Protein AF-0000000070183783 (afdb_homodimer)

Secondary structure (DSSP, 8-state):
-HHHHHHHHHHHHHHHHHHHHHHHHHHHHHHHHHHHHH--HHHHHHHHHHHHHHHHHHHHHHHHHHHTSTT--HHHHHHHHHHHHHHHHHHHHHHHHHHH-/-HHHHHHHHHHHHHHHHHHHHHHHHHHHHHHHHHHHHH--HHHHHHHHHHHHHHHHHHHHHHHHHHHTSTT--HHHHHHHHHHHHHHHHHHHHHHHHHHH-

Nearest PDB structures (foldseek):
  8xyv-assembly1_A  TM=4.457E-01  e=8.208E+00  synthetic construct
  8xyv-assembly1_A  TM=4.450E-01  e=7.667E+00  synthetic construct
  6h2f-assembly1_J  TM=3.350E-01  e=9.132E+00  Aeromonas hydrophila subsp. hydrophila AL09-71

pLDDT: mean 84.9, std 11.69, range [45.69, 96.0]

InterPro domains:
  IPR055943 Protein of unknown function DUF7521 [PF24365] (14-100)

Radius of gyration: 17.65 Å; Cα contacts (8 Å, |Δi|>4): 226; chains: 2; bounding box: 28×55×44 Å

Foldseek 3Di:
DVVVVVVVVVVVVLVVLVVVLVVLVVQLVVLVVVCVVPVDLLSVLLNQLSVLLSVLSVLVSVLVVCVVVVDDDPVVNVVSNVVSVVSNVSSVVSNVVSVVD/DVVVVVVVVVVVVLVVLVVVLVVLVVQLVVLVVVCVVPVDLLSVLLNLLSVLLSVLSVLVSVLVVCVVVVDDDPVVNVVSNVVSVVSNVSSVVSNVVSVVD

Structure (mmCIF, N/CA/C/O backbone):
data_AF-0000000070183783-model_v1
#
loop_
_entity.id
_entity.type
_entity.pdbx_description
1 polymer 'Putative membrane protein'
#
loop_
_atom_site.group_PDB
_atom_site.id
_atom_site.type_symbol
_atom_site.label_atom_id
_atom_site.label_alt_id
_atom_site.label_comp_id
_atom_site.label_asym_id
_atom_site.label_entity_id
_atom_site.label_seq_id
_atom_site.pdbx_PDB_ins_code
_atom_site.Cartn_x
_atom_site.Cartn_y
_atom_site.Cartn_z
_atom_site.occupancy
_atom_site.B_iso_or_equiv
_atom_site.auth_seq_id
_atom_site.auth_comp_id
_atom_site.auth_asym_id
_atom_site.auth_atom_id
_atom_site.pdbx_PDB_model_num
ATOM 1 N N . MET A 1 1 ? -13.805 16.625 27.031 1 45.69 1 MET A N 1
ATOM 2 C CA . MET A 1 1 ? -14.227 15.258 26.688 1 45.69 1 MET A CA 1
ATOM 3 C C . MET A 1 1 ? -13.656 14.828 25.344 1 45.69 1 MET A C 1
ATOM 5 O O . MET A 1 1 ? -13.766 13.664 24.969 1 45.69 1 MET A O 1
ATOM 9 N N . PRO A 1 2 ? -13.492 16.016 24.25 1 65.88 2 PRO A N 1
ATOM 10 C CA . PRO A 1 2 ? -12.938 15.938 22.891 1 65.88 2 PRO A CA 1
ATOM 11 C C . PRO A 1 2 ? -11.539 15.328 22.875 1 65.88 2 PRO A C 1
ATOM 13 O O . PRO A 1 2 ? -11.188 14.617 21.922 1 65.88 2 PRO A O 1
ATOM 16 N N . ASP A 1 3 ? -10.938 15.289 24.141 1 76.38 3 ASP A N 1
ATOM 17 C CA . ASP A 1 3 ? -9.555 14.852 24.297 1 76.38 3 ASP A CA 1
ATOM 18 C C . ASP A 1 3 ? -9.461 13.328 24.328 1 76.38 3 ASP A C 1
ATOM 20 O O . ASP A 1 3 ? -8.586 12.742 23.672 1 76.38 3 ASP A O 1
ATOM 24 N N . LEU A 1 4 ? -10.547 12.719 25 1 78.62 4 LEU A N 1
ATOM 25 C CA . LEU A 1 4 ? -10.5 11.266 25.109 1 78.62 4 LEU A CA 1
ATOM 26 C C . LEU A 1 4 ? -10.781 10.602 23.766 1 78.62 4 LEU A C 1
ATOM 28 O O . LEU A 1 4 ? -10.195 9.562 23.453 1 78.62 4 LEU A O 1
ATOM 32 N N . THR A 1 5 ? -11.719 11.227 23.125 1 80.81 5 THR A N 1
ATOM 33 C CA . THR A 1 5 ? -12.094 10.695 21.828 1 80.81 5 THR A CA 1
ATOM 34 C C . THR A 1 5 ? -10.914 10.766 20.859 1 80.81 5 THR A C 1
ATOM 36 O O . THR A 1 5 ? -10.68 9.828 20.094 1 80.81 5 THR A O 1
ATOM 39 N N . ILE A 1 6 ? -10.148 11.797 21 1 80.81 6 ILE A N 1
ATOM 40 C CA . ILE A 1 6 ? -9 11.977 20.125 1 80.81 6 ILE A CA 1
ATOM 41 C C . ILE A 1 6 ? -7.91 10.969 20.5 1 80.81 6 ILE A C 1
ATOM 43 O O . ILE A 1 6 ? -7.266 10.391 19.625 1 80.81 6 ILE A O 1
ATOM 47 N N . TRP A 1 7 ? -7.793 10.742 21.766 1 84 7 TRP A N 1
ATOM 48 C CA . TRP A 1 7 ? -6.797 9.773 22.234 1 84 7 TRP A CA 1
ATOM 49 C C . TRP A 1 7 ? -7.168 8.359 21.797 1 84 7 TRP A C 1
ATOM 51 O O . TRP A 1 7 ? -6.305 7.59 21.375 1 84 7 TRP A O 1
ATOM 61 N N . ALA A 1 8 ? -8.461 8.125 21.906 1 87.19 8 ALA A N 1
ATOM 62 C CA . ALA A 1 8 ? -8.945 6.805 21.484 1 87.19 8 ALA A CA 1
ATOM 63 C C . ALA A 1 8 ? -8.773 6.609 19.984 1 87.19 8 ALA A C 1
ATOM 65 O O . ALA A 1 8 ? -8.336 5.547 19.531 1 87.19 8 ALA A O 1
ATOM 66 N N . ALA A 1 9 ? -9.078 7.609 19.297 1 85.88 9 ALA A N 1
ATOM 67 C CA . ALA A 1 9 ? -8.977 7.551 17.844 1 85.88 9 ALA A CA 1
ATOM 68 C C . ALA A 1 9 ? -7.527 7.395 17.391 1 85.88 9 ALA A C 1
ATOM 70 O O . ALA A 1 9 ? -7.23 6.625 16.469 1 85.88 9 ALA A O 1
ATOM 71 N N . ARG A 1 10 ? -6.672 8.047 18.062 1 84.06 10 ARG A N 1
ATOM 72 C CA . ARG A 1 10 ? -5.246 7.926 17.797 1 84.06 10 ARG A CA 1
ATOM 73 C C . ARG A 1 10 ? -4.75 6.516 18.094 1 84.06 10 ARG A C 1
ATOM 75 O O . ARG A 1 10 ? -3.943 5.957 17.359 1 84.06 10 ARG A O 1
ATOM 82 N N . GLY A 1 11 ? -5.195 6.008 19.188 1 87.75 11 GLY A N 1
ATOM 83 C CA . GLY A 1 11 ? -4.824 4.652 19.562 1 87.75 11 GLY A CA 1
ATOM 84 C C . GLY A 1 11 ? -5.254 3.613 18.531 1 87.75 11 GLY A C 1
ATOM 85 O O . GLY A 1 11 ? -4.488 2.709 18.203 1 87.75 11 GLY A O 1
ATOM 86 N N . VAL A 1 12 ? -6.469 3.715 18.047 1 90.44 12 VAL A N 1
ATOM 87 C CA . VAL A 1 12 ? -7.008 2.791 17.062 1 90.44 12 VAL A CA 1
ATOM 88 C C . VAL A 1 12 ? -6.199 2.895 15.766 1 90.44 12 VAL A C 1
ATOM 90 O O . VAL A 1 12 ? -5.883 1.88 15.141 1 90.44 12 VAL A O 1
ATOM 93 N N . LEU A 1 13 ? -5.793 4.109 15.461 1 88.81 13 LEU A N 1
ATOM 94 C CA . LEU A 1 13 ? -5.023 4.309 14.234 1 88.81 13 LEU A CA 1
ATOM 95 C C . LEU A 1 13 ? -3.65 3.656 14.336 1 88.81 13 LEU A C 1
ATOM 97 O O . LEU A 1 13 ? -3.189 3.014 13.391 1 88.81 13 LEU A O 1
ATOM 101 N N . ILE A 1 14 ? -3.029 3.834 15.492 1 89.69 14 ILE A N 1
ATOM 102 C CA . ILE A 1 14 ? -1.725 3.223 15.719 1 89.69 14 ILE A CA 1
ATOM 103 C C . ILE A 1 14 ? -1.84 1.704 15.609 1 89.69 14 ILE A C 1
ATOM 105 O O . ILE A 1 14 ? -0.979 1.052 15.008 1 89.69 14 ILE A O 1
ATOM 109 N N . LEU A 1 15 ? -2.912 1.191 16.109 1 91.88 15 LEU A N 1
ATOM 110 C CA . LEU A 1 15 ? -3.137 -0.249 16.047 1 91.88 15 LEU A CA 1
ATOM 111 C C . LEU A 1 15 ? -3.328 -0.716 14.609 1 91.88 15 LEU A C 1
ATOM 113 O O . LEU A 1 15 ? -2.773 -1.742 14.211 1 91.88 15 LEU A O 1
ATOM 117 N N . LEU A 1 16 ? -4.086 0.011 13.898 1 94 16 LEU A N 1
ATOM 118 C CA . LEU A 1 16 ? -4.32 -0.326 12.492 1 94 16 LEU A CA 1
ATOM 119 C C . LEU A 1 16 ? -3.018 -0.292 11.703 1 94 16 LEU A C 1
ATOM 121 O O . LEU A 1 16 ? -2.76 -1.181 10.891 1 94 16 LEU A O 1
ATOM 125 N N . ARG A 1 17 ? -2.217 0.679 11.969 1 92.25 17 ARG A N 1
ATOM 126 C CA . ARG A 1 17 ? -0.939 0.819 11.273 1 92.25 17 ARG A CA 1
ATOM 127 C C . ARG A 1 17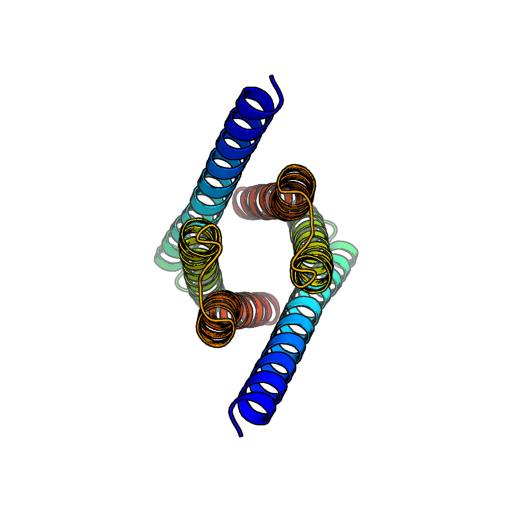 ? 0.001 -0.329 11.625 1 92.25 17 ARG A C 1
ATOM 129 O O . ARG A 1 17 ? 0.748 -0.811 10.773 1 92.25 17 ARG A O 1
ATOM 136 N N . LEU A 1 18 ? -0.069 -0.773 12.852 1 94.12 18 LEU A N 1
ATOM 137 C CA . LEU A 1 18 ? 0.75 -1.899 13.289 1 94.12 18 LEU A CA 1
ATOM 138 C C . LEU A 1 18 ? 0.293 -3.193 12.617 1 94.12 18 LEU A C 1
ATOM 140 O O . LEU A 1 18 ? 1.12 -4.02 12.227 1 94.12 18 LEU A O 1
ATOM 144 N N . VAL A 1 19 ? -0.97 -3.365 12.562 1 95.19 19 VAL A N 1
ATOM 145 C CA . VAL A 1 19 ? -1.521 -4.535 11.891 1 95.19 19 VAL A CA 1
ATOM 146 C C . VAL A 1 19 ? -1.108 -4.523 10.414 1 95.19 19 VAL A C 1
ATOM 148 O O . VAL A 1 19 ? -0.667 -5.539 9.883 1 95.19 19 VAL A O 1
ATOM 151 N N . LEU A 1 20 ? -1.248 -3.361 9.797 1 95.19 20 LEU A N 1
ATOM 152 C CA . LEU A 1 20 ? -0.854 -3.219 8.398 1 95.19 20 LEU A CA 1
ATOM 153 C C . LEU A 1 20 ? 0.622 -3.555 8.211 1 95.19 20 LEU A C 1
ATOM 155 O O . LEU A 1 20 ? 0.986 -4.27 7.277 1 95.19 20 LEU A O 1
ATOM 159 N N . PHE A 1 21 ? 1.394 -2.998 9.102 1 95.5 21 PHE A N 1
ATOM 160 C CA . PHE A 1 21 ? 2.822 -3.285 9.031 1 95.5 21 PHE A CA 1
ATOM 161 C C . PHE A 1 21 ? 3.086 -4.773 9.219 1 95.5 21 PHE A C 1
ATOM 163 O O . PHE A 1 21 ? 3.883 -5.367 8.484 1 95.5 21 PHE A O 1
ATOM 170 N N . GLY A 1 22 ? 2.424 -5.367 10.156 1 95.94 22 GLY A N 1
ATOM 171 C CA . GLY A 1 22 ? 2.566 -6.793 10.406 1 95.94 22 GLY A CA 1
ATOM 172 C C . GLY A 1 22 ? 2.15 -7.648 9.227 1 95.94 22 GLY A C 1
ATOM 173 O O . GLY A 1 22 ? 2.818 -8.633 8.906 1 95.94 22 GLY A O 1
ATOM 174 N N . LEU A 1 23 ? 1.083 -7.352 8.617 1 95.38 23 LEU A N 1
ATOM 175 C CA . LEU A 1 23 ? 0.603 -8.094 7.453 1 95.38 23 LEU A CA 1
ATOM 176 C C . LEU A 1 23 ? 1.596 -7.996 6.297 1 95.38 23 LEU A C 1
ATOM 178 O O . LEU A 1 23 ? 1.874 -8.992 5.629 1 95.38 23 LEU A O 1
ATOM 182 N N . SER A 1 24 ? 2.123 -6.785 6.02 1 94.56 24 SER A N 1
ATOM 183 C CA . SER A 1 24 ? 3.086 -6.594 4.941 1 94.56 24 SER A CA 1
ATOM 184 C C . SER A 1 24 ? 4.375 -7.367 5.207 1 94.56 24 SER A C 1
ATOM 186 O O . SER A 1 24 ? 4.93 -7.984 4.297 1 94.56 24 SER A O 1
ATOM 188 N N . LEU A 1 25 ? 4.793 -7.277 6.484 1 95.62 25 LEU A N 1
ATOM 189 C CA . LEU A 1 25 ? 5.973 -8.047 6.871 1 95.62 25 LEU A CA 1
ATOM 190 C C . LEU A 1 25 ? 5.715 -9.547 6.727 1 95.62 25 LEU A C 1
ATOM 192 O O . LEU A 1 25 ? 6.598 -10.289 6.305 1 95.62 25 LEU A O 1
ATOM 196 N N . GLY A 1 26 ? 4.578 -9.969 7.148 1 94.25 26 GLY A N 1
ATOM 197 C CA . GLY A 1 26 ? 4.211 -11.367 7 1 94.25 26 GLY A CA 1
ATOM 198 C C . GLY A 1 26 ? 4.266 -11.852 5.562 1 94.25 26 GLY A C 1
ATOM 199 O O . GLY A 1 26 ? 4.781 -12.938 5.285 1 94.25 26 GLY A O 1
ATOM 200 N N . LEU A 1 27 ? 3.764 -11.102 4.66 1 94.88 27 LEU A N 1
ATOM 201 C CA . LEU A 1 27 ? 3.799 -11.461 3.248 1 94.88 27 LEU A CA 1
ATOM 202 C C . LEU A 1 27 ? 5.234 -11.516 2.738 1 94.88 27 LEU A C 1
ATOM 204 O O . LEU A 1 27 ? 5.562 -12.352 1.892 1 94.88 27 LEU A O 1
ATOM 208 N N . THR A 1 28 ? 6.062 -10.57 3.209 1 95.19 28 THR A N 1
ATOM 209 C CA . THR A 1 28 ? 7.473 -10.586 2.848 1 95.19 28 THR A CA 1
ATOM 210 C C . THR A 1 28 ? 8.125 -11.891 3.283 1 95.19 28 THR A C 1
ATOM 212 O O . THR A 1 28 ? 8.836 -12.531 2.498 1 95.19 28 THR A O 1
ATOM 215 N N . VAL A 1 29 ? 7.824 -12.297 4.508 1 93.5 29 VAL A N 1
ATOM 216 C CA . VAL A 1 29 ? 8.414 -13.516 5.051 1 93.5 29 VAL A CA 1
ATOM 217 C C . VAL A 1 29 ? 7.906 -14.727 4.27 1 93.5 29 VAL A C 1
ATOM 219 O O . VAL A 1 29 ? 8.695 -15.594 3.889 1 93.5 29 VAL A O 1
ATOM 222 N N . ILE A 1 30 ? 6.637 -14.828 4.008 1 91.06 30 ILE A N 1
ATOM 223 C CA . ILE A 1 30 ? 6.039 -15.945 3.293 1 91.06 30 ILE A CA 1
ATOM 224 C C . ILE A 1 30 ? 6.621 -16.031 1.883 1 91.06 30 ILE A C 1
ATOM 226 O O . ILE A 1 30 ? 6.926 -17.125 1.393 1 91.06 30 ILE A O 1
ATOM 230 N N . SER A 1 31 ? 6.738 -14.883 1.27 1 90.19 31 SER A N 1
ATOM 231 C CA . SER A 1 31 ? 7.297 -14.875 -0.079 1 90.19 31 SER A CA 1
ATOM 232 C C . SER A 1 31 ? 8.758 -15.289 -0.074 1 90.19 31 SER A C 1
ATOM 234 O O . SER A 1 31 ? 9.234 -15.922 -1.02 1 90.19 31 SER A O 1
ATOM 236 N N . PHE A 1 32 ? 9.508 -14.891 0.96 1 91.25 32 PHE A N 1
ATOM 237 C CA . PHE A 1 32 ? 10.906 -15.273 1.096 1 91.25 32 PHE A CA 1
ATOM 238 C C . PHE A 1 32 ? 11.031 -16.781 1.257 1 91.25 32 PHE A C 1
ATOM 240 O O . PHE A 1 32 ? 11.867 -17.422 0.604 1 91.25 32 PHE A O 1
ATOM 247 N N . GLN A 1 33 ? 10.141 -17.344 2.094 1 89.75 33 GLN A N 1
ATOM 248 C CA . GLN A 1 33 ? 10.156 -18.781 2.314 1 89.75 33 GLN A CA 1
ATOM 249 C C . GLN A 1 33 ? 9.781 -19.531 1.04 1 89.75 33 GLN A C 1
ATOM 251 O O . GLN A 1 33 ? 10.383 -20.562 0.72 1 89.75 33 GLN A O 1
ATOM 256 N N . ALA A 1 34 ? 8.812 -19.109 0.337 1 84.12 34 ALA A N 1
ATOM 257 C CA . ALA A 1 34 ? 8.422 -19.719 -0.924 1 84.12 34 ALA A CA 1
ATOM 258 C C . ALA A 1 34 ? 9.547 -19.641 -1.95 1 84.12 34 ALA A C 1
ATOM 260 O O . ALA A 1 34 ? 9.781 -20.594 -2.699 1 84.12 34 ALA A O 1
ATOM 261 N N . TYR A 1 35 ? 10.25 -18.516 -1.876 1 86.19 35 TYR A N 1
ATOM 262 C CA . TYR A 1 35 ? 11.359 -18.344 -2.799 1 86.19 35 TYR A CA 1
ATOM 263 C C . TYR A 1 35 ? 12.508 -19.281 -2.461 1 86.19 35 TYR A C 1
ATOM 265 O O . TYR A 1 35 ? 13.164 -19.812 -3.357 1 86.19 35 TYR A O 1
ATOM 273 N N . GLN A 1 36 ? 12.719 -19.516 -1.196 1 88.06 36 GLN A N 1
ATOM 274 C CA . GLN A 1 36 ? 13.789 -20.406 -0.753 1 88.06 36 GLN A CA 1
ATOM 275 C C . GLN A 1 36 ? 13.492 -21.859 -1.128 1 88.06 36 GLN A C 1
ATOM 277 O O . GLN A 1 36 ? 14.406 -22.625 -1.435 1 88.06 36 GLN A O 1
ATOM 282 N N . SER A 1 37 ? 12.266 -22.141 -1.301 1 87.19 37 SER A N 1
ATOM 283 C CA . SER A 1 37 ? 11.859 -23.516 -1.596 1 87.19 37 SER A CA 1
ATOM 284 C C . SER A 1 37 ? 11.805 -23.75 -3.1 1 87.19 37 SER A C 1
ATOM 286 O O . SER A 1 37 ? 12.188 -24.828 -3.572 1 87.19 37 SER A O 1
ATOM 288 N N . GLN A 1 38 ? 11.406 -22.844 -3.842 1 85.19 38 GLN A N 1
ATOM 289 C CA . GLN A 1 38 ? 11.18 -23.094 -5.262 1 85.19 38 GLN A CA 1
ATOM 290 C C . GLN A 1 38 ? 12.164 -22.328 -6.125 1 85.19 38 GLN A C 1
ATOM 292 O O . GLN A 1 38 ? 12.484 -22.75 -7.238 1 85.19 38 GLN A O 1
ATOM 297 N N . GLN A 1 39 ? 12.711 -21.25 -5.57 1 83.69 39 GLN A N 1
ATOM 298 C CA . GLN A 1 39 ? 13.734 -20.391 -6.164 1 83.69 39 GLN A CA 1
ATOM 299 C C . GLN A 1 39 ? 13.359 -20 -7.59 1 83.69 39 GLN A C 1
ATOM 301 O O . GLN A 1 39 ? 14.164 -20.141 -8.516 1 83.69 39 GLN A O 1
ATOM 306 N N . THR A 1 40 ? 12.125 -19.578 -7.824 1 84.25 40 THR A N 1
ATOM 307 C CA . THR A 1 40 ? 11.695 -19.109 -9.133 1 84.25 40 THR A CA 1
ATOM 308 C C . THR A 1 40 ? 11.789 -17.578 -9.211 1 84.25 40 THR A C 1
ATOM 310 O O . THR A 1 40 ? 11.781 -16.906 -8.18 1 84.25 40 THR A O 1
ATOM 313 N N . GLU A 1 41 ? 12.008 -17.125 -10.367 1 85.38 41 GLU A N 1
ATOM 314 C CA . GLU A 1 41 ? 12.109 -15.688 -10.57 1 85.38 41 GLU A CA 1
ATOM 315 C C . GLU A 1 41 ? 10.836 -14.977 -10.133 1 85.38 41 GLU A C 1
ATOM 317 O O . GLU A 1 41 ? 10.883 -13.867 -9.602 1 85.38 41 GLU A O 1
ATOM 322 N N . ARG A 1 42 ? 9.758 -15.609 -10.32 1 86 42 ARG A N 1
ATOM 323 C CA . ARG A 1 42 ? 8.469 -15.023 -9.961 1 86 42 ARG A CA 1
ATOM 324 C C . ARG A 1 42 ? 8.375 -14.773 -8.461 1 86 42 ARG A C 1
ATOM 326 O O . ARG A 1 42 ? 7.945 -13.703 -8.031 1 86 42 ARG A O 1
ATOM 333 N N . LEU A 1 43 ? 8.922 -15.758 -7.75 1 86.94 43 LEU A N 1
ATOM 334 C CA . LEU A 1 43 ? 8.867 -15.656 -6.297 1 86.94 43 LEU A CA 1
ATOM 335 C C . LEU A 1 43 ? 9.859 -14.625 -5.781 1 86.94 43 LEU A C 1
ATOM 337 O O . LEU A 1 43 ? 9.602 -13.945 -4.789 1 86.94 43 LEU A O 1
ATOM 341 N N . GLN A 1 44 ? 10.898 -14.539 -6.484 1 89.69 44 GLN A N 1
ATOM 342 C CA . GLN A 1 44 ? 11.898 -13.539 -6.129 1 89.69 44 GLN A CA 1
ATOM 343 C C . GLN A 1 44 ? 11.352 -12.125 -6.293 1 89.69 44 GLN A C 1
ATOM 345 O O . GLN A 1 44 ? 11.547 -11.273 -5.422 1 89.69 44 GLN A O 1
ATOM 350 N N . TYR A 1 45 ? 10.719 -11.914 -7.375 1 90.88 45 TYR A N 1
ATOM 351 C CA . TYR A 1 45 ? 10.125 -10.602 -7.625 1 90.88 45 TYR A CA 1
ATOM 352 C C . TYR A 1 45 ? 9.039 -10.297 -6.602 1 90.88 45 TYR A C 1
ATOM 354 O O . TYR A 1 45 ? 8.914 -9.156 -6.145 1 90.88 45 TYR A O 1
ATOM 362 N N . ALA A 1 46 ? 8.344 -11.305 -6.246 1 90.94 46 ALA A N 1
ATOM 363 C CA . ALA A 1 46 ? 7.316 -11.117 -5.227 1 90.94 46 ALA A CA 1
ATOM 364 C C . ALA A 1 46 ? 7.938 -10.734 -3.887 1 90.94 46 ALA A C 1
ATOM 366 O O . ALA A 1 46 ? 7.449 -9.836 -3.201 1 90.94 46 ALA A O 1
ATOM 367 N N . PHE A 1 47 ? 9.055 -11.414 -3.555 1 92.19 47 PHE A N 1
ATOM 368 C CA . PHE A 1 47 ? 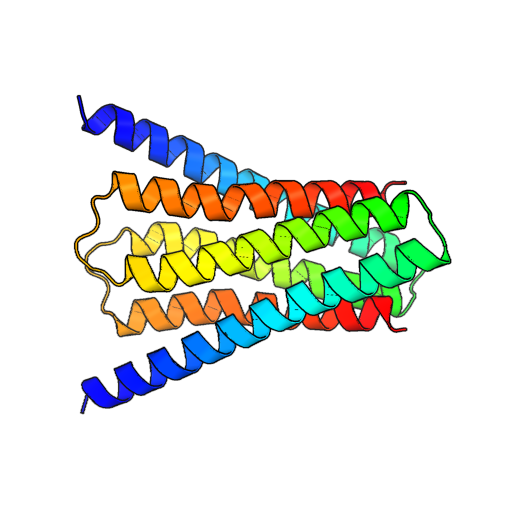9.766 -11.125 -2.316 1 92.19 47 PHE A CA 1
ATOM 369 C C . PHE A 1 47 ? 10.266 -9.68 -2.307 1 92.19 47 PHE A C 1
ATOM 371 O O . PHE A 1 47 ? 10.055 -8.953 -1.335 1 92.19 47 PHE A O 1
ATOM 378 N N . ILE A 1 48 ? 10.852 -9.336 -3.322 1 94.44 48 ILE A N 1
ATOM 379 C CA . ILE A 1 48 ? 11.367 -7.973 -3.439 1 94.44 48 ILE A CA 1
ATOM 380 C C . ILE A 1 48 ? 10.211 -6.977 -3.383 1 94.44 48 ILE A C 1
ATOM 382 O O . ILE A 1 48 ? 10.305 -5.941 -2.723 1 94.44 48 ILE A O 1
ATOM 386 N N . GLY A 1 49 ? 9.117 -7.285 -4.086 1 94.44 49 GLY A N 1
ATOM 387 C CA . GLY A 1 49 ? 7.953 -6.422 -4.078 1 94.44 49 GLY A CA 1
ATOM 388 C C . GLY A 1 49 ? 7.383 -6.199 -2.689 1 94.44 49 GLY A C 1
ATOM 389 O O . GLY A 1 49 ? 7.23 -5.059 -2.246 1 94.44 49 GLY A O 1
ATOM 390 N N . PHE A 1 50 ? 7.211 -7.211 -1.914 1 94.88 50 PHE A N 1
ATOM 391 C CA . PHE A 1 50 ? 6.625 -7.125 -0.583 1 94.88 50 PHE A CA 1
ATOM 392 C C . PHE A 1 50 ? 7.605 -6.5 0.403 1 94.88 50 PHE A C 1
ATOM 394 O O . PHE A 1 50 ? 7.199 -5.793 1.327 1 94.88 50 PHE A O 1
ATOM 401 N N . ALA A 1 51 ? 8.898 -6.812 0.19 1 95.25 51 ALA A N 1
ATOM 402 C CA . ALA A 1 51 ? 9.914 -6.199 1.036 1 95.25 51 ALA A CA 1
ATOM 403 C C . ALA A 1 51 ? 9.891 -4.68 0.914 1 95.25 51 ALA A C 1
ATOM 405 O O . ALA A 1 51 ? 9.938 -3.967 1.92 1 95.25 51 ALA A O 1
ATOM 406 N N . PHE A 1 52 ? 9.781 -4.211 -0.227 1 95.81 52 PHE A N 1
ATOM 407 C CA . PHE A 1 52 ? 9.742 -2.775 -0.467 1 95.81 52 PHE A CA 1
ATOM 408 C C . PHE A 1 52 ? 8.43 -2.176 0.025 1 95.81 52 PHE A C 1
ATOM 410 O O . PHE A 1 52 ? 8.406 -1.051 0.528 1 95.81 52 PHE A O 1
ATOM 417 N N . ILE A 1 53 ? 7.379 -2.875 -0.152 1 95.31 53 ILE A N 1
ATOM 418 C CA . ILE A 1 53 ? 6.086 -2.424 0.355 1 95.31 53 ILE A CA 1
ATOM 419 C C . ILE A 1 53 ? 6.137 -2.334 1.879 1 95.31 53 ILE A C 1
ATOM 421 O O . ILE A 1 53 ? 5.684 -1.345 2.463 1 95.31 53 ILE A O 1
ATOM 425 N N . SER A 1 54 ? 6.699 -3.334 2.516 1 94.75 54 SER A N 1
ATOM 426 C CA . SER A 1 54 ? 6.84 -3.322 3.967 1 94.75 54 SER A CA 1
ATOM 427 C C . SER A 1 54 ? 7.684 -2.139 4.43 1 94.75 54 SER A C 1
ATOM 429 O O . SER A 1 54 ? 7.363 -1.495 5.43 1 94.75 54 SER A O 1
ATOM 431 N N . MET A 1 55 ? 8.742 -1.887 3.715 1 93.94 55 MET A N 1
ATOM 432 C CA . MET A 1 55 ? 9.578 -0.724 3.996 1 93.94 55 MET A CA 1
ATOM 433 C C . MET A 1 55 ? 8.773 0.567 3.879 1 93.94 55 MET A C 1
ATOM 435 O O . MET A 1 55 ? 8.891 1.452 4.73 1 93.94 55 MET A O 1
ATOM 439 N N . GLY A 1 56 ? 7.961 0.689 2.822 1 92.31 56 GLY A N 1
ATOM 440 C CA . GLY A 1 56 ? 7.098 1.848 2.66 1 92.31 56 GLY A CA 1
ATOM 441 C C . GLY A 1 56 ? 6.133 2.041 3.816 1 92.31 56 GLY A C 1
ATOM 442 O O . GLY A 1 56 ? 5.965 3.156 4.312 1 92.31 56 GLY A O 1
ATOM 443 N N . VAL A 1 57 ? 5.535 0.997 4.273 1 93.06 57 VAL A N 1
ATOM 444 C CA . VAL A 1 57 ? 4.617 1.035 5.41 1 93.06 57 VAL A CA 1
ATOM 445 C C . VAL A 1 57 ? 5.367 1.485 6.664 1 93.06 57 VAL A C 1
ATOM 447 O O . VAL A 1 57 ? 4.863 2.309 7.43 1 93.06 57 VAL A O 1
ATOM 450 N N . ALA A 1 58 ? 6.539 1.004 6.871 1 91.75 58 ALA A N 1
ATOM 451 C CA . ALA A 1 58 ? 7.355 1.396 8.016 1 91.75 58 ALA A CA 1
ATOM 452 C C . ALA A 1 58 ? 7.66 2.891 7.988 1 91.75 58 ALA A C 1
ATOM 454 O O . ALA A 1 58 ? 7.523 3.58 9 1 91.75 58 ALA A O 1
ATOM 455 N N . VAL A 1 59 ? 7.977 3.346 6.84 1 89.44 59 VAL A N 1
ATOM 456 C CA . VAL A 1 59 ? 8.273 4.762 6.668 1 89.44 59 VAL A CA 1
ATOM 457 C C . VAL A 1 59 ? 7.012 5.59 6.91 1 89.44 59 VAL A C 1
ATOM 459 O O . VAL A 1 59 ? 7.062 6.633 7.559 1 89.44 59 VAL A O 1
ATOM 462 N N . SER A 1 60 ? 5.883 5.125 6.402 1 87 60 SER A N 1
ATOM 463 C CA . SER A 1 60 ? 4.613 5.816 6.605 1 87 60 SER A CA 1
ATOM 464 C C . SER A 1 60 ? 4.273 5.926 8.086 1 87 60 SER A C 1
ATOM 466 O O . SER A 1 60 ? 3.715 6.934 8.531 1 87 60 SER A O 1
ATOM 468 N N . ASN A 1 61 ? 4.613 4.859 8.828 1 85.75 61 ASN A N 1
ATOM 469 C CA . ASN A 1 61 ? 4.391 4.883 10.266 1 85.75 61 ASN A CA 1
ATOM 470 C C . ASN A 1 61 ? 5.254 5.938 10.953 1 85.75 61 ASN A C 1
ATOM 472 O O . ASN A 1 61 ? 4.789 6.629 11.859 1 85.75 61 ASN A O 1
ATOM 476 N N . VAL A 1 62 ? 6.414 6.094 10.469 1 82.12 62 VAL A N 1
ATOM 477 C CA . VAL A 1 62 ? 7.32 7.094 11.031 1 82.12 62 VAL A CA 1
ATOM 478 C C . VAL A 1 62 ? 6.82 8.492 10.68 1 82.12 62 VAL A C 1
ATOM 480 O O . VAL A 1 62 ? 6.809 9.383 11.531 1 82.12 62 VAL A O 1
ATOM 483 N N . VAL A 1 63 ? 6.391 8.664 9.484 1 77.06 63 VAL A N 1
ATOM 484 C CA . VAL A 1 63 ? 5.887 9.953 9.023 1 77.06 63 VAL A CA 1
ATOM 485 C C . VAL A 1 63 ? 4.637 10.328 9.805 1 77.06 63 VAL A C 1
ATOM 487 O O . VAL A 1 63 ? 4.449 11.492 10.164 1 77.06 63 VAL A O 1
ATOM 490 N N . ALA A 1 64 ? 3.826 9.398 10.039 1 73.75 64 ALA A N 1
ATOM 491 C CA . ALA A 1 64 ? 2.605 9.641 10.797 1 73.75 64 ALA A CA 1
ATOM 492 C C . ALA A 1 64 ? 2.926 10.07 12.227 1 73.75 64 ALA A C 1
ATOM 494 O O . ALA A 1 64 ? 2.188 10.852 12.828 1 73.75 64 ALA A O 1
ATOM 495 N N . GLN A 1 65 ? 4.02 9.586 12.688 1 69.19 65 GLN A N 1
ATOM 496 C CA . GLN A 1 65 ? 4.414 9.93 14.047 1 69.19 65 GLN A CA 1
ATOM 497 C C . GLN A 1 65 ? 5.082 11.297 14.102 1 69.19 65 GLN A C 1
ATOM 499 O O . GLN A 1 65 ? 4.898 12.055 15.062 1 69.19 65 GLN A O 1
ATOM 504 N N . ILE A 1 66 ? 5.742 11.531 12.922 1 61.88 66 ILE A N 1
ATOM 505 C CA . ILE A 1 66 ? 6.434 12.812 12.875 1 61.88 66 ILE A CA 1
ATOM 506 C C . ILE A 1 66 ? 5.457 13.906 12.453 1 61.88 66 ILE A C 1
ATOM 508 O O . ILE A 1 66 ? 5.539 15.039 12.93 1 61.88 66 ILE A O 1
ATOM 512 N N . GLY A 1 67 ? 4.68 13.656 11.375 1 56.5 67 GLY A N 1
ATOM 513 C CA . GLY A 1 67 ? 3.727 14.625 10.852 1 56.5 67 GLY A CA 1
ATOM 514 C C . GLY A 1 67 ? 2.822 15.203 11.914 1 56.5 67 GLY A C 1
ATOM 515 O O . GLY A 1 67 ? 2.256 16.281 11.734 1 56.5 67 GLY A O 1
ATOM 516 N N . TRP A 1 68 ? 2.609 14.414 12.805 1 53.47 68 TRP A N 1
ATOM 517 C CA . TRP A 1 68 ? 1.85 14.977 13.914 1 53.47 68 TRP A CA 1
ATOM 518 C C . TRP A 1 68 ? 2.613 16.125 14.578 1 53.47 68 TRP A C 1
ATOM 520 O O . TRP A 1 68 ? 2.031 16.922 15.312 1 53.47 68 TRP A O 1
ATOM 530 N N . VAL A 1 69 ? 3.725 16.141 14.125 1 50.78 69 VAL A N 1
ATOM 531 C CA . VAL A 1 69 ? 4.438 17.25 14.742 1 50.78 69 VAL A CA 1
ATOM 532 C C . VAL A 1 69 ? 4.258 18.516 13.898 1 50.78 69 VAL A C 1
ATOM 534 O O . VAL A 1 69 ? 4.562 18.516 12.703 1 50.78 69 VAL A O 1
ATOM 537 N N . ALA A 1 70 ? 3.039 19.234 14.141 1 52.38 70 ALA A N 1
ATOM 538 C CA . ALA A 1 70 ? 2.445 20.484 13.664 1 52.38 70 ALA A CA 1
ATOM 539 C C . ALA A 1 70 ? 3.496 21.375 13.016 1 52.38 70 ALA A C 1
ATOM 541 O O . ALA A 1 70 ? 3.197 22.109 12.062 1 52.38 70 ALA A O 1
ATOM 542 N N . ASP A 1 71 ? 4.742 21.25 13.398 1 54.56 71 ASP A N 1
ATOM 543 C CA . ASP A 1 71 ? 5.621 22.344 13.008 1 54.56 71 ASP A CA 1
ATOM 544 C C . ASP A 1 71 ? 6.633 21.891 11.961 1 54.56 71 ASP A C 1
ATOM 546 O O . ASP A 1 71 ? 7.707 22.484 11.828 1 54.56 71 ASP A O 1
ATOM 550 N N . THR A 1 72 ? 6.301 20.828 11.312 1 60.25 72 THR A N 1
ATOM 551 C CA . THR A 1 72 ? 7.363 20.453 10.391 1 60.25 72 THR A CA 1
ATOM 552 C C . THR A 1 72 ? 7.293 21.266 9.109 1 60.25 72 THR A C 1
ATOM 554 O O . THR A 1 72 ? 6.199 21.562 8.617 1 60.25 72 THR A O 1
ATOM 557 N N . VAL A 1 73 ? 8.414 21.859 8.719 1 69.81 73 VAL A N 1
ATOM 558 C CA . VAL A 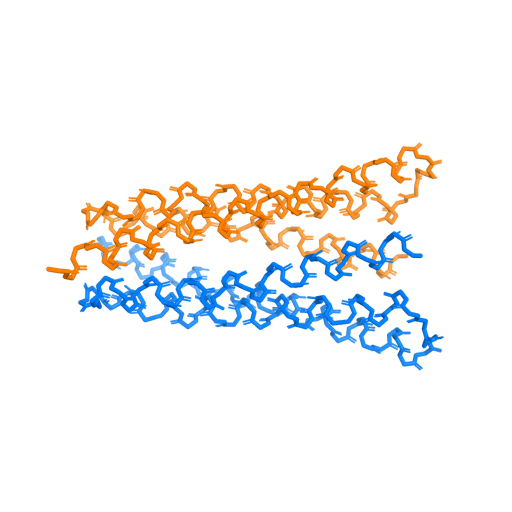1 73 ? 8.578 22.609 7.477 1 69.81 73 VAL A CA 1
ATOM 559 C C . VAL A 1 73 ? 7.977 21.828 6.312 1 69.81 73 VAL A C 1
ATOM 561 O O . VAL A 1 73 ? 8.094 20.594 6.266 1 69.81 73 VAL A O 1
ATOM 564 N N . GLU A 1 74 ? 7.25 22.422 5.586 1 72.19 74 GLU A N 1
ATOM 565 C CA . GLU A 1 74 ? 6.508 21.828 4.473 1 72.19 74 GLU A CA 1
ATOM 566 C C . GLU A 1 74 ? 7.402 20.938 3.617 1 72.19 74 GLU A C 1
ATOM 568 O O . GLU A 1 74 ? 6.996 19.844 3.217 1 72.19 74 GLU A O 1
ATOM 573 N N . ILE A 1 75 ? 8.656 21.391 3.371 1 74 75 ILE A N 1
ATOM 574 C CA . ILE A 1 75 ? 9.578 20.672 2.506 1 74 75 ILE A CA 1
ATOM 575 C C . ILE A 1 75 ? 9.938 19.328 3.15 1 74 75 ILE A C 1
ATOM 577 O O . ILE A 1 75 ? 10.109 18.328 2.453 1 74 75 ILE A O 1
ATOM 581 N N . VAL A 1 76 ? 10.047 19.359 4.43 1 74.81 76 VAL A N 1
ATOM 582 C CA . VAL A 1 76 ? 10.398 18.141 5.152 1 74.81 76 VAL A CA 1
ATOM 583 C C . VAL A 1 76 ? 9.25 17.141 5.07 1 74.81 76 VAL A C 1
ATOM 585 O O . VAL A 1 76 ? 9.469 15.938 4.887 1 74.81 76 VAL A O 1
ATOM 588 N N . ARG A 1 77 ? 8.062 17.641 5.105 1 75.88 77 ARG A N 1
ATOM 589 C CA . ARG A 1 77 ? 6.875 16.797 4.996 1 75.88 77 ARG A CA 1
ATOM 590 C C . ARG A 1 77 ? 6.793 16.141 3.617 1 75.88 77 ARG A C 1
ATOM 592 O O . ARG A 1 77 ? 6.477 14.961 3.5 1 75.88 77 ARG A O 1
ATOM 599 N N . ILE A 1 78 ? 7.125 16.875 2.666 1 75.62 78 ILE A N 1
ATOM 600 C CA . ILE A 1 78 ? 7.082 16.375 1.292 1 75.62 78 ILE A CA 1
ATOM 601 C C . ILE A 1 78 ? 8.156 15.312 1.09 1 75.62 78 ILE A C 1
ATOM 603 O O . ILE A 1 78 ? 7.91 14.289 0.448 1 75.62 78 ILE A O 1
ATOM 607 N N . PHE A 1 79 ? 9.281 15.57 1.627 1 79.44 79 PHE A N 1
ATOM 608 C CA . PHE A 1 79 ? 10.391 14.625 1.518 1 79.44 79 PHE A CA 1
ATOM 609 C C . PHE A 1 79 ? 10.031 13.297 2.178 1 79.44 79 PHE A C 1
ATOM 611 O O . PHE A 1 79 ? 10.305 12.227 1.626 1 79.44 79 PHE A O 1
ATOM 618 N N . PHE A 1 80 ? 9.422 13.344 3.266 1 76.25 80 PHE A N 1
ATOM 619 C CA . PHE A 1 80 ? 9.039 12.133 3.982 1 76.25 80 PHE A CA 1
ATOM 620 C C . PHE A 1 80 ? 7.941 11.383 3.229 1 76.25 80 PHE A C 1
ATOM 622 O O . PHE A 1 80 ? 7.977 10.156 3.133 1 76.25 80 PHE A O 1
ATOM 629 N N . GLN A 1 81 ? 7.031 12.133 2.697 1 78.44 81 GLN A N 1
ATOM 630 C CA . GLN A 1 81 ? 5.957 11.523 1.922 1 78.44 81 GLN A CA 1
ATOM 631 C C . GLN A 1 81 ? 6.5 10.844 0.67 1 78.44 81 GLN A C 1
ATOM 633 O O . GLN A 1 81 ? 6.043 9.758 0.301 1 78.44 81 GLN A O 1
ATOM 638 N N . ALA A 1 82 ? 7.41 11.516 0.066 1 81.81 82 ALA A N 1
ATOM 639 C CA . ALA A 1 82 ? 8.055 10.922 -1.101 1 81.81 82 ALA A CA 1
ATOM 640 C C . ALA A 1 82 ? 8.789 9.641 -0.726 1 81.81 82 ALA A C 1
ATOM 642 O O . ALA A 1 82 ? 8.703 8.641 -1.435 1 81.81 82 ALA A O 1
ATOM 643 N N . SER A 1 83 ? 9.43 9.688 0.386 1 83.25 83 SER A N 1
ATOM 644 C CA . SER A 1 83 ? 10.203 8.539 0.858 1 83.25 83 SER A CA 1
ATOM 645 C C . SER A 1 83 ? 9.297 7.355 1.155 1 83.25 83 SER A C 1
ATOM 647 O O . SER A 1 83 ? 9.719 6.203 1.061 1 83.25 83 SER A O 1
ATOM 649 N N . GLU A 1 84 ? 8.125 7.621 1.415 1 85.06 84 GLU A N 1
ATOM 650 C CA . GLU A 1 84 ? 7.141 6.578 1.676 1 85.06 84 GLU A CA 1
ATOM 651 C C . GLU A 1 84 ? 6.555 6.035 0.375 1 85.06 84 GLU A C 1
ATOM 653 O O . GLU A 1 84 ? 6.352 4.824 0.238 1 85.06 84 GLU A O 1
ATOM 658 N N . THR A 1 85 ? 6.43 6.867 -0.567 1 90.56 85 THR A N 1
ATOM 659 C CA . THR A 1 85 ? 5.723 6.527 -1.797 1 90.56 85 THR A CA 1
ATOM 660 C C . THR A 1 85 ? 6.625 5.734 -2.738 1 90.56 85 THR A C 1
ATOM 662 O O . THR A 1 85 ? 6.172 4.801 -3.404 1 90.56 85 THR A O 1
ATOM 665 N N . VAL A 1 86 ? 7.926 6.016 -2.764 1 92.69 86 VAL A N 1
ATOM 666 C CA . VAL A 1 86 ? 8.875 5.418 -3.695 1 92.69 86 VAL A CA 1
ATOM 667 C C . VAL A 1 86 ? 8.977 3.914 -3.445 1 92.69 86 VAL A C 1
ATOM 669 O O . VAL A 1 86 ? 8.828 3.115 -4.371 1 92.69 86 VAL A O 1
ATOM 672 N N . PRO A 1 87 ? 9.141 3.553 -2.256 1 93.25 87 PRO A N 1
ATOM 673 C CA . PRO A 1 87 ? 9.188 2.111 -2.002 1 93.25 87 PRO A CA 1
ATOM 674 C C . PRO A 1 87 ? 7.918 1.391 -2.441 1 93.25 87 PRO A C 1
ATOM 676 O O . PRO A 1 87 ? 7.98 0.26 -2.932 1 93.25 87 PRO A O 1
ATOM 679 N N . PHE A 1 88 ? 6.801 2.043 -2.307 1 95 88 PHE A N 1
ATOM 680 C CA . PHE A 1 88 ? 5.551 1.422 -2.729 1 95 88 PHE A CA 1
ATOM 681 C C . PHE A 1 88 ? 5.516 1.246 -4.242 1 95 88 PHE A C 1
ATOM 683 O O . PHE A 1 88 ? 5.07 0.21 -4.742 1 95 88 PHE A O 1
ATOM 690 N N . ILE A 1 89 ? 6.02 2.176 -4.902 1 96 89 ILE A N 1
ATOM 691 C CA . ILE A 1 89 ? 6.043 2.123 -6.359 1 96 89 ILE A CA 1
ATOM 692 C C . ILE A 1 89 ? 6.93 0.965 -6.82 1 96 89 ILE A C 1
ATOM 694 O O . ILE A 1 89 ? 6.52 0.157 -7.656 1 96 89 ILE A O 1
ATOM 698 N N . VAL A 1 90 ? 8.07 0.884 -6.27 1 95.56 90 VAL A N 1
ATOM 699 C CA . VAL A 1 90 ? 8.984 -0.2 -6.609 1 95.56 90 VAL A CA 1
ATOM 700 C C . VAL A 1 90 ? 8.352 -1.543 -6.258 1 95.56 90 VAL A C 1
ATOM 702 O O . VAL A 1 90 ? 8.391 -2.486 -7.051 1 95.56 90 VAL A O 1
ATOM 705 N N . GLY A 1 91 ? 7.781 -1.567 -5.066 1 95.38 91 GLY A N 1
ATOM 706 C CA . GLY A 1 91 ? 7.148 -2.801 -4.633 1 95.38 91 GLY A CA 1
ATOM 707 C C . GLY A 1 91 ? 6.039 -3.262 -5.559 1 95.38 91 GLY A C 1
ATOM 708 O O . GLY A 1 91 ? 6.02 -4.418 -5.984 1 95.38 91 GLY A O 1
ATOM 709 N N . PHE A 1 92 ? 5.16 -2.373 -5.965 1 95.12 92 PHE A N 1
ATOM 710 C CA . PHE A 1 92 ? 4.051 -2.727 -6.844 1 95.12 92 PHE A CA 1
ATOM 711 C C . PHE A 1 92 ? 4.555 -3.061 -8.242 1 95.12 92 PHE A C 1
ATOM 713 O O . PHE A 1 92 ? 3.994 -3.926 -8.922 1 95.12 92 PHE A O 1
ATOM 720 N N . ALA A 1 93 ? 5.602 -2.383 -8.711 1 94.81 93 ALA A N 1
ATOM 721 C CA . ALA A 1 93 ? 6.195 -2.699 -10.016 1 94.81 93 ALA A CA 1
ATOM 722 C C . ALA A 1 93 ? 6.773 -4.109 -10.023 1 94.81 93 ALA A C 1
ATOM 724 O O . ALA A 1 93 ? 6.609 -4.852 -10.992 1 94.81 93 ALA A O 1
ATOM 725 N N . MET A 1 94 ? 7.379 -4.445 -8.961 1 93.81 94 MET A N 1
ATOM 726 C CA . MET A 1 94 ? 7.965 -5.781 -8.852 1 93.81 94 MET A CA 1
ATOM 727 C C . MET A 1 94 ? 6.879 -6.848 -8.789 1 93.81 94 MET A C 1
ATOM 729 O O . MET A 1 94 ? 7.055 -7.949 -9.32 1 93.81 94 MET A O 1
ATOM 733 N N . LEU A 1 95 ? 5.766 -6.59 -8.172 1 93.12 95 LEU A N 1
ATOM 734 C CA . LEU A 1 95 ? 4.645 -7.523 -8.141 1 93.12 95 LEU A CA 1
ATOM 735 C C . LEU A 1 95 ? 4.039 -7.691 -9.531 1 93.12 95 LEU A C 1
ATOM 737 O O . LEU A 1 95 ? 3.6 -8.781 -9.891 1 93.12 95 LEU A O 1
ATOM 741 N N . TYR A 1 96 ? 4.09 -6.531 -10.148 1 91.06 96 TYR A N 1
ATOM 742 C CA . TYR A 1 96 ? 3.629 -6.582 -11.531 1 91.06 96 TYR A CA 1
ATOM 743 C C . TYR A 1 96 ? 4.484 -7.535 -12.359 1 91.06 96 TYR A C 1
ATOM 745 O O . TYR A 1 96 ? 3.955 -8.383 -13.078 1 91.06 96 TYR A O 1
ATOM 753 N N . LEU A 1 97 ? 5.766 -7.508 -12.188 1 88.56 97 LEU A N 1
ATOM 754 C CA . LEU A 1 97 ? 6.707 -8.367 -12.891 1 88.56 97 LEU A CA 1
ATOM 755 C C . LEU A 1 97 ? 6.555 -9.82 -12.461 1 88.56 97 LEU A C 1
ATOM 757 O O . LEU A 1 97 ? 6.707 -10.734 -13.273 1 88.56 97 LEU A O 1
ATOM 761 N N . SER A 1 98 ? 6.207 -9.969 -11.234 1 87.62 98 SER A N 1
ATOM 762 C CA . SER A 1 98 ? 6.039 -11.32 -10.711 1 87.62 98 SER A CA 1
ATOM 763 C C . SER A 1 98 ? 4.867 -12.031 -11.383 1 87.62 98 SER A C 1
ATOM 765 O O . SER A 1 98 ? 4.887 -13.258 -11.539 1 87.62 98 SER A O 1
ATOM 767 N N . LEU A 1 99 ? 3.795 -11.336 -11.773 1 82.56 99 LEU A N 1
ATOM 768 C CA . LEU A 1 99 ? 2.602 -11.922 -12.375 1 82.56 99 LEU A CA 1
ATOM 769 C C . LEU A 1 99 ? 2.768 -12.062 -13.883 1 82.56 99 LEU A C 1
ATOM 771 O O . LEU A 1 99 ? 2.141 -12.922 -14.5 1 82.56 99 LEU A O 1
ATOM 775 N N . TYR A 1 100 ? 3.535 -11.141 -14.414 1 77.19 100 TYR A N 1
ATOM 776 C CA . TYR A 1 100 ? 3.705 -11.164 -15.859 1 77.19 100 TYR A CA 1
ATOM 777 C C . TYR A 1 100 ? 4.703 -12.242 -16.266 1 77.19 100 TYR A C 1
ATOM 779 O O . TYR A 1 100 ? 4.656 -12.742 -17.391 1 77.19 100 TYR A O 1
ATOM 787 N N . ARG A 1 101 ? 5.574 -12.742 -15.438 1 62.88 101 ARG A N 1
ATOM 788 C CA . ARG A 1 101 ? 6.527 -13.773 -15.828 1 62.88 101 ARG A CA 1
ATOM 789 C C . ARG A 1 101 ? 5.996 -15.164 -15.484 1 62.88 101 ARG A C 1
ATOM 791 O O . ARG A 1 101 ? 5.27 -15.328 -14.5 1 62.88 101 ARG A O 1
ATOM 798 N N . MET B 1 1 ? 12.383 32.188 -3.559 1 45.84 1 MET B N 1
ATOM 799 C CA . MET B 1 1 ? 12.883 31.109 -4.406 1 45.84 1 MET B CA 1
ATOM 800 C C . MET B 1 1 ? 12.383 29.75 -3.922 1 45.84 1 MET B C 1
ATOM 802 O O . MET B 1 1 ? 12.578 28.734 -4.59 1 45.84 1 MET B O 1
ATOM 806 N N . PRO B 1 2 ? 12.164 29.625 -2.346 1 67.06 2 PRO B N 1
ATOM 807 C CA . PRO B 1 2 ? 11.656 28.484 -1.59 1 67.06 2 PRO B CA 1
ATOM 808 C C . PRO B 1 2 ? 10.297 28 -2.09 1 67.06 2 PRO B C 1
ATOM 810 O O . PRO B 1 2 ? 10.016 26.797 -2.072 1 67.06 2 PRO B O 1
ATOM 813 N N . ASP B 1 3 ? 9.672 28.922 -2.938 1 76.38 3 ASP B N 1
ATOM 814 C CA . ASP B 1 3 ? 8.32 28.688 -3.426 1 76.38 3 ASP B CA 1
ATOM 815 C C . ASP B 1 3 ? 8.32 27.734 -4.625 1 76.38 3 ASP B C 1
ATOM 817 O O . ASP B 1 3 ? 7.504 26.812 -4.699 1 76.38 3 ASP B O 1
ATOM 821 N N . LEU B 1 4 ? 9.414 27.938 -5.488 1 78 4 LEU B N 1
ATOM 822 C CA . LEU B 1 4 ? 9.461 27.109 -6.688 1 78 4 LEU B CA 1
ATOM 823 C C . LEU B 1 4 ? 9.82 25.672 -6.336 1 78 4 LEU B C 1
ATOM 825 O O . LEU B 1 4 ? 9.312 24.734 -6.953 1 78 4 LEU B O 1
ATOM 829 N N . THR B 1 5 ? 10.727 25.609 -5.402 1 80.62 5 THR B N 1
ATOM 830 C CA . THR B 1 5 ? 11.172 24.297 -4.973 1 80.62 5 THR B CA 1
ATOM 831 C C . THR B 1 5 ? 10.016 23.516 -4.344 1 80.62 5 THR B C 1
ATOM 833 O O . THR B 1 5 ? 9.867 22.312 -4.586 1 80.62 5 THR B O 1
ATOM 836 N N . ILE B 1 6 ? 9.172 24.25 -3.682 1 80.44 6 ILE B N 1
ATOM 837 C CA . ILE B 1 6 ? 8.031 23.609 -3.033 1 80.44 6 ILE B CA 1
ATOM 838 C C . ILE B 1 6 ? 7.008 23.188 -4.082 1 80.44 6 ILE B C 1
ATOM 840 O O . ILE B 1 6 ? 6.426 22.109 -3.998 1 80.44 6 ILE B O 1
ATOM 844 N N . TRP B 1 7 ? 6.867 24.016 -5.066 1 83.81 7 TRP B N 1
ATOM 845 C CA . TRP B 1 7 ? 5.926 23.688 -6.137 1 83.81 7 TRP B CA 1
ATOM 846 C C . TRP B 1 7 ? 6.402 22.484 -6.938 1 83.81 7 TRP B C 1
ATOM 848 O O . TRP B 1 7 ? 5.605 21.609 -7.293 1 83.81 7 TRP B O 1
ATOM 858 N N . ALA B 1 8 ? 7.703 22.5 -7.152 1 86.94 8 ALA B N 1
ATOM 859 C CA . ALA B 1 8 ? 8.289 21.375 -7.883 1 86.94 8 ALA B CA 1
ATOM 860 C C . ALA B 1 8 ? 8.18 20.078 -7.082 1 86.94 8 ALA B C 1
ATOM 862 O O . ALA B 1 8 ? 7.836 19.031 -7.629 1 86.94 8 ALA B O 1
ATOM 863 N N . ALA B 1 9 ? 8.43 20.203 -5.871 1 85.5 9 ALA B N 1
ATOM 864 C CA . ALA B 1 9 ? 8.375 19.047 -4.988 1 85.5 9 ALA B CA 1
ATOM 865 C C . ALA B 1 9 ? 6.953 18.5 -4.883 1 85.5 9 ALA B C 1
ATOM 867 O O . ALA B 1 9 ? 6.738 17.297 -4.902 1 85.5 9 ALA B O 1
ATOM 868 N N . ARG B 1 10 ? 6.047 19.375 -4.848 1 83.88 10 ARG B N 1
ATOM 869 C CA . ARG B 1 10 ? 4.641 18.984 -4.82 1 83.88 10 ARG B CA 1
ATOM 870 C C . ARG B 1 10 ? 4.238 18.297 -6.117 1 83.88 10 ARG B C 1
ATOM 872 O O . ARG B 1 10 ? 3.496 17.312 -6.102 1 83.88 10 ARG B O 1
ATOM 879 N N . GLY B 1 11 ? 4.691 18.844 -7.168 1 87.44 11 GLY B N 1
ATOM 880 C CA . GLY B 1 11 ? 4.41 18.25 -8.461 1 87.44 11 GLY B CA 1
ATOM 881 C C . GLY B 1 11 ? 4.945 16.828 -8.602 1 87.44 11 GLY B C 1
ATOM 882 O O . GLY B 1 11 ? 4.254 15.945 -9.109 1 87.44 11 GLY B O 1
ATOM 883 N N . VAL B 1 12 ? 6.145 16.609 -8.164 1 90.19 12 VAL B N 1
ATOM 884 C CA . VAL B 1 12 ? 6.777 15.289 -8.219 1 90.19 12 VAL B CA 1
ATOM 885 C C . VAL B 1 12 ? 6.004 14.305 -7.348 1 90.19 12 VAL B C 1
ATOM 887 O O . VAL B 1 12 ? 5.781 13.156 -7.742 1 90.19 12 VAL B O 1
ATOM 890 N N . LEU B 1 13 ? 5.52 14.805 -6.242 1 88.56 13 LEU B N 1
ATOM 891 C CA . LEU B 1 13 ? 4.777 13.938 -5.336 1 88.56 13 LEU B CA 1
ATOM 892 C C . LEU B 1 13 ? 3.451 13.508 -5.957 1 88.56 13 LEU B C 1
ATOM 894 O O . LEU B 1 13 ? 3.066 12.344 -5.863 1 88.56 13 LEU B O 1
ATOM 898 N N . ILE B 1 14 ? 2.791 14.461 -6.57 1 89.5 14 ILE B N 1
ATOM 899 C CA . ILE B 1 14 ? 1.528 14.156 -7.234 1 89.5 14 ILE B CA 1
ATOM 900 C C . ILE B 1 14 ? 1.758 13.117 -8.328 1 89.5 14 ILE B C 1
ATOM 902 O O . ILE B 1 14 ? 0.963 12.188 -8.484 1 89.5 14 ILE B O 1
ATOM 906 N N . LEU B 1 15 ? 2.842 13.258 -9 1 91.75 15 LEU B N 1
ATOM 907 C CA . LEU B 1 15 ? 3.174 12.32 -10.062 1 91.75 15 LEU B CA 1
ATOM 908 C C . LEU B 1 15 ? 3.439 10.93 -9.5 1 91.75 15 LEU B C 1
ATOM 910 O O . LEU B 1 15 ? 2.969 9.93 -10.055 1 91.75 15 LEU B O 1
ATOM 914 N N . LEU B 1 16 ? 4.156 10.883 -8.461 1 93.81 16 LEU B N 1
ATOM 915 C CA . LEU B 1 16 ? 4.457 9.609 -7.82 1 93.81 16 LEU B CA 1
ATOM 916 C C . LEU B 1 16 ? 3.182 8.93 -7.336 1 93.81 16 LEU B C 1
ATOM 918 O O . LEU B 1 16 ? 3.014 7.723 -7.508 1 93.81 16 LEU B O 1
ATOM 922 N N . ARG B 1 17 ? 2.309 9.688 -6.785 1 92.12 17 ARG B N 1
ATOM 923 C CA . ARG B 1 17 ? 1.044 9.164 -6.289 1 92.12 17 ARG B CA 1
ATOM 924 C C . ARG B 1 17 ? 0.179 8.641 -7.434 1 92.12 17 ARG B C 1
ATOM 926 O O . ARG B 1 17 ? -0.504 7.625 -7.289 1 92.12 17 ARG B O 1
ATOM 933 N N . LEU B 1 18 ? 0.246 9.312 -8.539 1 94.12 18 LEU B N 1
ATOM 934 C CA . LEU B 1 18 ? -0.5 8.875 -9.719 1 94.12 18 LEU B CA 1
ATOM 935 C C . LEU B 1 18 ? 0.069 7.574 -10.273 1 94.12 18 LEU B C 1
ATOM 937 O O . LEU B 1 18 ? -0.683 6.688 -10.688 1 94.12 18 LEU B O 1
ATOM 941 N N . VAL B 1 19 ? 1.345 7.52 -10.336 1 95.12 19 VAL B N 1
ATOM 942 C CA . VAL B 1 19 ? 2 6.297 -10.781 1 95.12 19 VAL B CA 1
ATOM 943 C C . VAL B 1 19 ? 1.633 5.141 -9.852 1 95.12 19 VAL B C 1
ATOM 945 O O . VAL B 1 19 ? 1.282 4.055 -10.312 1 95.12 19 VAL B O 1
ATOM 948 N N . LEU B 1 20 ? 1.695 5.398 -8.555 1 95.12 20 LEU B N 1
ATOM 949 C CA . LEU B 1 20 ? 1.335 4.387 -7.566 1 95.12 20 LEU B CA 1
ATOM 950 C C . LEU B 1 20 ? -0.107 3.926 -7.758 1 95.12 20 LEU B C 1
ATOM 952 O O . LEU B 1 20 ? -0.391 2.727 -7.727 1 95.12 20 LEU B O 1
ATOM 956 N N . PHE B 1 21 ? -0.94 4.902 -7.934 1 95.5 21 PHE B N 1
ATOM 957 C CA . PHE B 1 21 ? -2.342 4.566 -8.164 1 95.5 21 PHE B CA 1
ATOM 958 C C . PHE B 1 21 ? -2.504 3.748 -9.438 1 95.5 21 PHE B C 1
ATOM 960 O O . PHE B 1 21 ? -3.236 2.758 -9.453 1 95.5 21 PHE B O 1
ATOM 967 N N . GLY B 1 22 ? -1.819 4.141 -10.461 1 95.88 22 GLY B N 1
ATOM 968 C CA . GLY B 1 22 ? -1.866 3.42 -11.727 1 95.88 22 GLY B CA 1
ATOM 969 C C . GLY B 1 22 ? -1.354 1.995 -11.617 1 95.88 22 GLY B C 1
ATOM 970 O O . GLY B 1 22 ? -1.941 1.074 -12.188 1 95.88 22 GLY B O 1
ATOM 971 N N . LEU B 1 23 ? -0.298 1.79 -10.953 1 95.19 23 LEU B N 1
ATOM 972 C CA . LEU B 1 23 ? 0.267 0.458 -10.766 1 95.19 23 LEU B CA 1
ATOM 973 C C . LEU B 1 23 ? -0.693 -0.435 -9.984 1 95.19 23 LEU B C 1
ATOM 975 O O . LEU B 1 23 ? -0.88 -1.604 -10.336 1 95.19 23 LEU B O 1
ATOM 979 N N . SER B 1 24 ? -1.291 0.085 -8.898 1 94.62 24 SER B N 1
ATOM 980 C CA . SER B 1 24 ? -2.23 -0.689 -8.094 1 94.62 24 SER B CA 1
ATOM 981 C C . SER B 1 24 ? -3.471 -1.063 -8.898 1 94.62 24 SER B C 1
ATOM 983 O O . SER B 1 24 ? -3.953 -2.193 -8.812 1 94.62 24 SER B O 1
ATOM 985 N N . LEU B 1 25 ? -3.93 -0.056 -9.656 1 95.62 25 LEU B N 1
ATOM 986 C CA . LEU B 1 25 ? -5.066 -0.327 -10.531 1 95.62 25 LEU B CA 1
ATOM 987 C C . LEU B 1 25 ? -4.703 -1.373 -11.578 1 95.62 25 LEU B C 1
ATOM 989 O O . LEU B 1 25 ? -5.523 -2.23 -11.914 1 95.62 25 LEU B O 1
ATOM 993 N N . GLY B 1 26 ? -3.561 -1.231 -12.141 1 94.19 26 GLY B N 1
ATOM 994 C CA . GLY B 1 26 ? -3.09 -2.209 -13.109 1 94.19 26 GLY B CA 1
ATOM 995 C C . GLY B 1 26 ? -3.064 -3.625 -12.562 1 94.19 26 GLY B C 1
ATOM 996 O O . GLY B 1 26 ? -3.496 -4.562 -13.234 1 94.19 26 GLY B O 1
ATOM 997 N N .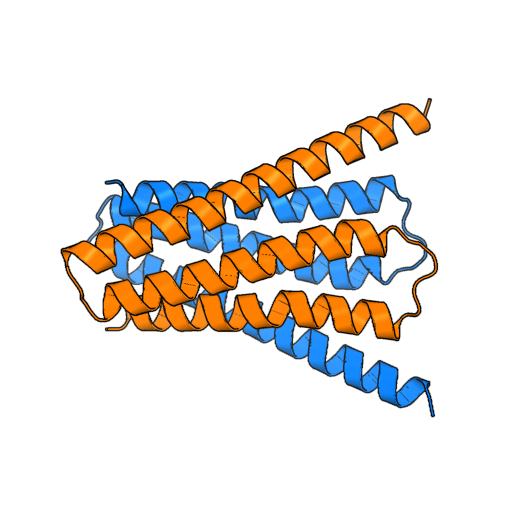 LEU B 1 27 ? -2.586 -3.816 -11.398 1 95.06 27 LEU B N 1
ATOM 998 C CA . LEU B 1 27 ? -2.555 -5.133 -10.773 1 95.06 27 LEU B CA 1
ATOM 999 C C . LEU B 1 27 ? -3.969 -5.66 -10.539 1 95.06 27 LEU B C 1
ATOM 1001 O O . LEU B 1 27 ? -4.215 -6.863 -10.656 1 95.06 27 LEU B O 1
ATOM 1005 N N . THR B 1 28 ? -4.867 -4.754 -10.156 1 95.25 28 THR B N 1
ATOM 1006 C CA . THR B 1 28 ? -6.266 -5.137 -9.977 1 95.25 28 THR B CA 1
ATOM 1007 C C . THR B 1 28 ? -6.844 -5.676 -11.281 1 95.25 28 THR B C 1
ATOM 1009 O O . THR B 1 28 ? -7.484 -6.73 -11.297 1 95.25 28 THR B O 1
ATOM 1012 N N . VAL B 1 29 ? -6.551 -4.969 -12.367 1 93.56 29 VAL B N 1
ATOM 1013 C CA . VAL B 1 29 ? -7.074 -5.363 -13.672 1 93.56 29 VAL B CA 1
ATOM 1014 C C . VAL B 1 29 ? -6.465 -6.703 -14.086 1 93.56 29 VAL B C 1
ATOM 1016 O O . VAL B 1 29 ? -7.18 -7.602 -14.539 1 93.56 29 VAL B O 1
ATOM 1019 N N . ILE B 1 30 ? -5.184 -6.871 -13.953 1 91.19 30 ILE B N 1
ATOM 1020 C CA . ILE B 1 30 ? -4.492 -8.094 -14.336 1 91.19 30 ILE B CA 1
ATOM 1021 C C . ILE B 1 30 ? -5.023 -9.266 -13.523 1 91.19 30 ILE B C 1
ATOM 1023 O O . ILE B 1 30 ? -5.246 -10.359 -14.055 1 91.19 30 ILE B O 1
ATOM 1027 N N . SER B 1 31 ? -5.195 -9.031 -12.25 1 90.5 31 SER B N 1
ATOM 1028 C CA . SER B 1 31 ? -5.711 -10.102 -11.398 1 90.5 31 SER B CA 1
ATOM 1029 C C . SER B 1 31 ? -7.148 -10.453 -11.773 1 90.5 31 SER B C 1
ATOM 1031 O O . SER B 1 31 ? -7.551 -11.617 -11.672 1 90.5 31 SER B O 1
ATOM 1033 N N . PHE B 1 32 ? -7.934 -9.453 -12.156 1 91.44 32 PHE B N 1
ATOM 1034 C CA . PHE B 1 32 ? -9.305 -9.688 -12.586 1 91.44 32 PHE B CA 1
ATOM 1035 C C . PHE B 1 32 ? -9.344 -10.539 -13.852 1 91.44 32 PHE B C 1
ATOM 1037 O O . PHE B 1 32 ? -10.109 -11.5 -13.945 1 91.44 32 PHE B O 1
ATOM 1044 N N . GLN B 1 33 ? -8.453 -10.18 -14.781 1 89.88 33 GLN B N 1
ATOM 1045 C CA . GLN B 1 33 ? -8.375 -10.938 -16.031 1 89.88 33 GLN B CA 1
ATOM 1046 C C . GLN B 1 33 ? -7.91 -12.367 -15.781 1 89.88 33 GLN B C 1
ATOM 1048 O O . GLN B 1 33 ? -8.43 -13.305 -16.391 1 89.88 33 GLN B O 1
ATOM 1053 N N . ALA B 1 34 ? -6.953 -12.57 -14.969 1 84.5 34 ALA B N 1
ATOM 1054 C CA . ALA B 1 34 ? -6.473 -13.906 -14.625 1 84.5 34 ALA B CA 1
ATOM 1055 C C . ALA B 1 34 ? -7.566 -14.719 -13.945 1 84.5 34 ALA B C 1
ATOM 1057 O O . ALA B 1 34 ? -7.711 -15.914 -14.203 1 84.5 34 ALA B O 1
ATOM 1058 N N . TYR B 1 35 ? -8.344 -13.992 -13.148 1 86.38 35 TYR B N 1
ATOM 1059 C CA . TYR B 1 35 ? -9.43 -14.664 -12.453 1 86.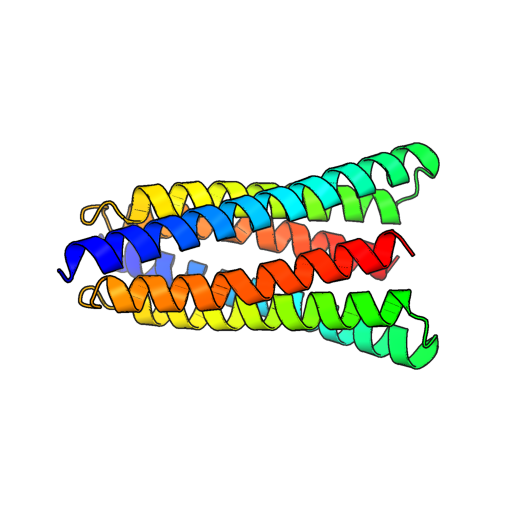38 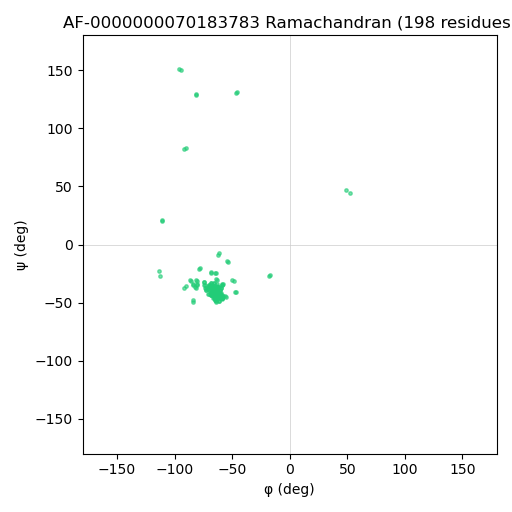35 TYR B CA 1
ATOM 1060 C C . TYR B 1 35 ? -10.523 -15.086 -13.43 1 86.38 35 TYR B C 1
ATOM 1062 O O . TYR B 1 35 ? -11.109 -16.156 -13.289 1 86.38 35 TYR B O 1
ATOM 1070 N N . GLN B 1 36 ? -10.75 -14.273 -14.414 1 88.31 36 GLN B N 1
ATOM 1071 C CA . GLN B 1 36 ? -11.773 -14.57 -15.414 1 88.31 36 GLN B CA 1
ATOM 1072 C C . GLN B 1 36 ? -11.375 -15.758 -16.281 1 88.31 36 GLN B C 1
ATOM 1074 O O . GLN B 1 36 ? -12.227 -16.547 -16.703 1 88.31 36 GLN B O 1
ATOM 1079 N N . SER B 1 37 ? -10.125 -15.961 -16.359 1 87.5 37 SER B N 1
ATOM 1080 C CA . SER B 1 37 ? -9.625 -17.031 -17.219 1 87.5 37 SER B CA 1
ATOM 1081 C C . SER B 1 37 ? -9.508 -18.344 -16.453 1 87.5 37 SER B C 1
ATOM 1083 O O . SER B 1 37 ? -9.82 -19.406 -16.984 1 87.5 37 SER B O 1
ATOM 1085 N N . GLN B 1 38 ? -9.164 -18.297 -15.266 1 86.19 38 GLN B N 1
ATOM 1086 C CA . GLN B 1 38 ? -8.867 -19.531 -14.547 1 86.19 38 GLN B CA 1
ATOM 1087 C C . GLN B 1 38 ? -9.898 -19.797 -13.453 1 86.19 38 GLN B C 1
ATOM 1089 O O . GLN B 1 38 ? -10.148 -20.938 -13.086 1 86.19 38 GLN B O 1
ATOM 1094 N N . GLN B 1 39 ? -10.492 -18.703 -12.969 1 84.69 39 GLN B N 1
ATOM 1095 C CA . GLN B 1 39 ? -11.562 -18.719 -11.977 1 84.69 39 GLN B CA 1
ATOM 1096 C C . GLN B 1 39 ? -11.164 -19.547 -10.758 1 84.69 39 GLN B C 1
ATOM 1098 O O . GLN B 1 39 ? -11.922 -20.422 -10.328 1 84.69 39 GLN B O 1
ATOM 1103 N N . THR B 1 40 ? -9.953 -19.391 -10.266 1 84.75 40 THR B N 1
ATOM 1104 C CA . THR B 1 40 ? -9.516 -20.062 -9.055 1 84.75 40 THR B CA 1
ATOM 1105 C C . THR B 1 40 ? -9.711 -19.156 -7.832 1 84.75 40 THR B C 1
ATOM 1107 O O . THR B 1 40 ? -9.766 -17.938 -7.961 1 84.75 40 THR B O 1
ATOM 1110 N N . GLU B 1 41 ? -9.938 -19.781 -6.754 1 85.44 41 GLU B N 1
ATOM 1111 C CA . GLU B 1 41 ? -10.133 -19.031 -5.52 1 85.44 41 GLU B CA 1
ATOM 1112 C C . GLU B 1 41 ? -8.914 -18.156 -5.203 1 85.44 41 GLU B C 1
ATOM 1114 O O . GLU B 1 41 ? -9.062 -17.047 -4.695 1 85.44 41 GLU B O 1
ATOM 1119 N N . ARG B 1 42 ? -7.805 -18.625 -5.535 1 86.44 42 ARG B N 1
ATOM 1120 C CA . ARG B 1 42 ? -6.57 -17.906 -5.266 1 86.44 42 ARG B CA 1
ATOM 1121 C C . ARG B 1 42 ? -6.535 -16.578 -6.027 1 86.44 42 ARG B C 1
ATOM 1123 O O . ARG B 1 42 ? -6.191 -15.539 -5.461 1 86.44 42 ARG B O 1
ATOM 1130 N N . LEU B 1 43 ? -7.027 -16.688 -7.254 1 87.44 43 LEU B N 1
ATOM 1131 C CA . LEU B 1 43 ? -7.023 -15.5 -8.102 1 87.44 43 LEU B CA 1
ATOM 1132 C C . LEU B 1 43 ? -8.102 -14.516 -7.668 1 87.44 43 LEU B C 1
ATOM 1134 O O . LEU B 1 43 ? -7.922 -13.305 -7.773 1 87.44 43 LEU B O 1
ATOM 1138 N N . GLN B 1 44 ? -9.125 -15.07 -7.195 1 89.75 44 GLN B N 1
ATOM 1139 C CA . GLN B 1 44 ? -10.203 -14.234 -6.688 1 89.75 44 GLN B CA 1
ATOM 1140 C C . GLN B 1 44 ? -9.742 -13.422 -5.477 1 89.75 44 GLN B C 1
ATOM 1142 O O . GLN B 1 44 ? -10.023 -12.227 -5.383 1 89.75 44 GLN B O 1
ATOM 1147 N N . TYR B 1 45 ? -9.102 -14.078 -4.605 1 91.06 45 TYR B N 1
ATOM 1148 C CA . TYR B 1 45 ? -8.594 -13.398 -3.418 1 91.06 45 TYR B CA 1
ATOM 1149 C C . TYR B 1 45 ? -7.562 -12.344 -3.795 1 91.06 45 TYR B C 1
ATOM 1151 O O . TYR B 1 45 ? -7.527 -11.258 -3.205 1 91.06 45 TYR B O 1
ATOM 1159 N N . ALA B 1 46 ? -6.797 -12.656 -4.762 1 91.19 46 ALA B N 1
ATOM 1160 C CA . ALA B 1 46 ? -5.816 -11.688 -5.238 1 91.19 46 ALA B CA 1
ATOM 1161 C C . ALA B 1 46 ? -6.504 -10.453 -5.816 1 91.19 46 ALA B C 1
ATOM 1163 O O . ALA B 1 46 ? -6.098 -9.32 -5.543 1 91.19 46 ALA B O 1
ATOM 1164 N N . PHE B 1 47 ? -7.59 -10.703 -6.59 1 92.31 47 PHE B N 1
ATOM 1165 C CA . PHE B 1 47 ? -8.352 -9.617 -7.176 1 92.31 47 PHE B CA 1
ATOM 1166 C C . PHE B 1 47 ? -8.953 -8.727 -6.09 1 92.31 47 PHE B C 1
ATOM 1168 O O . PHE B 1 47 ? -8.82 -7.504 -6.137 1 92.31 47 PHE B O 1
ATOM 1175 N N . ILE B 1 48 ? -9.531 -9.32 -5.203 1 94.56 48 ILE B N 1
ATOM 1176 C CA . ILE B 1 48 ? -10.133 -8.586 -4.098 1 94.56 48 ILE B CA 1
ATOM 1177 C C . ILE B 1 48 ? -9.055 -7.828 -3.328 1 94.56 48 ILE B C 1
ATOM 1179 O O . ILE B 1 48 ? -9.242 -6.668 -2.955 1 94.56 48 ILE B O 1
ATOM 1183 N N . GLY B 1 49 ? -7.918 -8.5 -3.088 1 94.62 49 GLY B N 1
ATOM 1184 C CA . GLY B 1 49 ? -6.816 -7.863 -2.387 1 94.62 49 GLY B CA 1
ATOM 1185 C C . GLY B 1 49 ? -6.305 -6.617 -3.086 1 94.62 49 GLY B C 1
ATOM 1186 O O . GLY B 1 49 ? -6.254 -5.539 -2.486 1 94.62 49 GLY B O 1
ATOM 1187 N N . PHE B 1 50 ? -6.094 -6.648 -4.344 1 95.06 50 PHE B N 1
ATOM 1188 C CA . PHE B 1 50 ? -5.555 -5.531 -5.105 1 95.06 50 PHE B CA 1
ATOM 1189 C C . PHE B 1 50 ? -6.609 -4.441 -5.285 1 95.06 50 PHE B C 1
ATOM 1191 O O . PHE B 1 50 ? -6.281 -3.254 -5.316 1 95.06 50 PHE B O 1
ATOM 1198 N N . ALA B 1 51 ? -7.867 -4.891 -5.426 1 95.44 51 ALA B N 1
ATOM 1199 C CA . ALA B 1 51 ? -8.953 -3.92 -5.523 1 95.44 51 ALA B CA 1
ATOM 1200 C C . ALA B 1 51 ? -9.023 -3.049 -4.273 1 95.44 51 ALA B C 1
ATOM 1202 O O . ALA B 1 51 ? -9.148 -1.826 -4.367 1 95.44 51 ALA B O 1
ATOM 1203 N N . PHE B 1 52 ? -8.914 -3.613 -3.182 1 95.88 52 PHE B N 1
ATOM 1204 C CA . PHE B 1 52 ? -8.969 -2.885 -1.921 1 95.88 52 PHE B CA 1
ATOM 1205 C C . PHE B 1 52 ? -7.715 -2.039 -1.728 1 95.88 52 PHE B C 1
ATOM 1207 O O . PHE B 1 52 ? -7.781 -0.938 -1.179 1 95.88 52 PHE B O 1
ATOM 1214 N N . ILE B 1 53 ? -6.617 -2.549 -2.113 1 95.31 53 ILE B N 1
ATOM 1215 C CA . ILE B 1 53 ? -5.375 -1.784 -2.049 1 95.31 53 ILE B CA 1
ATOM 1216 C C . ILE B 1 53 ? -5.477 -0.558 -2.953 1 95.31 53 ILE B C 1
ATOM 1218 O O . ILE B 1 53 ? -5.113 0.549 -2.551 1 95.31 53 ILE B O 1
ATOM 1222 N N . SER B 1 54 ? -5.988 -0.736 -4.152 1 94.94 54 SER B N 1
ATOM 1223 C CA . SER B 1 54 ? -6.18 0.379 -5.074 1 94.94 54 SER B CA 1
ATOM 1224 C C . SER B 1 54 ? -7.117 1.429 -4.484 1 94.94 54 SER B C 1
ATOM 1226 O O . SER B 1 54 ? -6.871 2.631 -4.617 1 94.94 54 SER B O 1
ATOM 1228 N N . MET B 1 55 ? -8.164 0.969 -3.861 1 94.12 55 MET B N 1
ATOM 1229 C CA . MET B 1 55 ? -9.086 1.868 -3.178 1 94.12 55 MET B CA 1
ATOM 1230 C C . MET B 1 55 ? -8.367 2.652 -2.082 1 94.12 55 MET B C 1
ATOM 1232 O O . MET B 1 55 ? -8.57 3.861 -1.949 1 94.12 55 MET B O 1
ATOM 1236 N N . GLY B 1 56 ? -7.539 1.967 -1.292 1 92.44 56 GLY B N 1
ATOM 1237 C CA . GLY B 1 56 ? -6.75 2.639 -0.27 1 92.44 56 GLY B CA 1
ATOM 1238 C C . GLY B 1 56 ? -5.84 3.715 -0.829 1 92.44 56 GLY B C 1
ATOM 1239 O O . GLY B 1 56 ? -5.762 4.816 -0.279 1 92.44 56 GLY B O 1
ATOM 1240 N N . VAL B 1 57 ? -5.168 3.447 -1.896 1 93.06 57 VAL B N 1
ATOM 1241 C CA . VAL B 1 57 ? -4.293 4.406 -2.562 1 93.06 57 VAL B CA 1
ATOM 1242 C C . VAL B 1 57 ? -5.109 5.609 -3.035 1 93.06 57 VAL B C 1
ATOM 1244 O O . VAL B 1 57 ? -4.691 6.754 -2.871 1 93.06 57 VAL B O 1
ATOM 1247 N N . ALA B 1 58 ? -6.254 5.379 -3.588 1 91.81 58 ALA B N 1
ATOM 1248 C CA . ALA B 1 58 ? -7.137 6.453 -4.039 1 91.81 58 ALA B CA 1
ATOM 1249 C C . ALA B 1 58 ? -7.539 7.355 -2.877 1 91.81 58 ALA B C 1
ATOM 1251 O O . ALA B 1 58 ? -7.48 8.586 -2.986 1 91.81 58 ALA B O 1
ATOM 1252 N N . VAL B 1 59 ? -7.863 6.73 -1.797 1 89.5 59 VAL B N 1
ATOM 1253 C CA . VAL B 1 59 ? -8.25 7.477 -0.605 1 89.5 59 VAL B CA 1
ATOM 1254 C C . VAL B 1 59 ? -7.059 8.273 -0.084 1 89.5 59 VAL B C 1
ATOM 1256 O O . VAL B 1 59 ? -7.199 9.438 0.306 1 89.5 59 VAL B O 1
ATOM 1259 N N . SER B 1 60 ? -5.875 7.68 -0.078 1 87.06 60 SER B N 1
ATOM 1260 C CA . SER B 1 60 ? -4.664 8.359 0.368 1 87.06 60 SER B CA 1
ATOM 1261 C C . SER B 1 60 ? -4.383 9.594 -0.484 1 87.06 60 SER B C 1
ATOM 1263 O O . SER B 1 60 ? -3.914 10.617 0.027 1 87.06 60 SER B O 1
ATOM 1265 N N . ASN B 1 61 ? -4.676 9.453 -1.787 1 85.69 61 ASN B N 1
ATOM 1266 C CA . ASN B 1 61 ? -4.496 10.594 -2.68 1 85.69 61 ASN B CA 1
ATOM 1267 C C . ASN B 1 61 ? -5.449 11.734 -2.332 1 85.69 61 ASN B C 1
ATOM 1269 O O . ASN B 1 61 ? -5.062 12.906 -2.363 1 85.69 61 ASN B O 1
ATOM 1273 N N . VAL B 1 62 ? -6.613 11.398 -1.946 1 82.25 62 VAL B N 1
ATOM 1274 C CA . VAL B 1 62 ? -7.602 12.398 -1.566 1 82.25 62 VAL B CA 1
ATOM 1275 C C . VAL B 1 62 ? -7.191 13.062 -0.251 1 82.25 62 VAL B C 1
ATOM 1277 O O . VAL B 1 62 ? -7.277 14.281 -0.109 1 82.25 62 VAL B O 1
ATOM 1280 N N . VAL B 1 63 ? -6.734 12.273 0.667 1 77.56 63 VAL B N 1
ATOM 1281 C CA . VAL B 1 63 ? -6.309 12.773 1.971 1 77.56 63 VAL B CA 1
ATOM 1282 C C . VAL B 1 63 ? -5.109 13.703 1.803 1 77.56 63 VAL B C 1
ATOM 1284 O O . VAL B 1 63 ? -5.02 14.734 2.475 1 77.56 63 VAL B O 1
ATOM 1287 N N . ALA B 1 64 ? -4.234 13.336 0.965 1 73.75 64 ALA B N 1
ATOM 1288 C CA . ALA B 1 64 ? -3.055 14.156 0.707 1 73.75 64 ALA B CA 1
ATOM 1289 C C . ALA B 1 64 ? -3.445 15.508 0.112 1 73.75 64 ALA B C 1
ATOM 1291 O O . ALA B 1 64 ? -2.779 16.516 0.353 1 73.75 64 ALA B O 1
ATOM 1292 N N . GLN B 1 65 ? -4.516 15.461 -0.594 1 68.94 65 GLN B N 1
ATOM 1293 C CA . GLN B 1 65 ? -4.977 16.703 -1.214 1 68.94 65 GLN B CA 1
ATOM 1294 C C . GLN B 1 65 ? -5.738 17.562 -0.214 1 68.94 65 GLN B C 1
ATOM 1296 O O . GLN B 1 65 ? -5.637 18.797 -0.243 1 68.94 65 GLN B O 1
ATOM 1301 N N . ILE B 1 66 ? -6.375 16.766 0.693 1 62.09 66 ILE B N 1
ATOM 1302 C CA . ILE B 1 66 ? -7.152 17.484 1.688 1 62.09 66 ILE B CA 1
ATOM 1303 C C . ILE B 1 66 ? -6.246 17.922 2.836 1 62.09 66 ILE B C 1
ATOM 1305 O O . ILE B 1 66 ? -6.426 19 3.402 1 62.09 66 ILE B O 1
ATOM 1309 N N . GLY B 1 67 ? -5.426 16.984 3.381 1 56.38 67 GLY B N 1
ATOM 1310 C CA . GLY B 1 67 ? -4.531 17.25 4.5 1 56.38 67 GLY B CA 1
ATOM 1311 C C . GLY B 1 67 ? -3.707 18.5 4.324 1 56.38 67 GLY B C 1
ATOM 1312 O O . GLY B 1 67 ? -3.213 19.078 5.301 1 56.38 67 GLY B O 1
ATOM 1313 N N . TRP B 1 68 ? -3.459 18.719 3.145 1 53.25 68 TRP B N 1
ATOM 1314 C CA . TRP B 1 68 ? -2.783 20 2.928 1 53.25 68 TRP B CA 1
ATOM 1315 C C . TRP B 1 68 ? -3.652 21.156 3.393 1 53.25 68 TRP B C 1
ATOM 1317 O O . TRP B 1 68 ? -3.16 22.266 3.58 1 53.25 68 TRP B O 1
ATOM 1327 N N . VAL B 1 69 ? -4.73 20.734 3.688 1 50.69 69 VAL B N 1
ATOM 1328 C CA . VAL B 1 69 ? -5.539 21.859 4.16 1 50.69 69 VAL B CA 1
ATOM 1329 C C . VAL B 1 69 ? -5.402 21.984 5.676 1 50.69 69 VAL B C 1
ATOM 1331 O O . VAL B 1 69 ? -5.699 21.047 6.418 1 50.69 69 VAL B O 1
ATOM 1334 N N . ALA B 1 70 ? -4.219 22.703 6.125 1 52.66 70 ALA B N 1
ATOM 1335 C CA . ALA B 1 70 ? -3.672 23.156 7.398 1 52.66 70 ALA B CA 1
ATOM 1336 C C . ALA B 1 70 ? -4.742 23.172 8.484 1 52.66 70 ALA B C 1
ATOM 1338 O O . ALA B 1 70 ? -4.457 22.891 9.648 1 52.66 70 ALA B O 1
ATOM 1339 N N . ASP B 1 71 ? -5.969 23.328 8.102 1 54.31 71 ASP B N 1
ATOM 1340 C CA . ASP B 1 71 ? -6.91 23.688 9.164 1 54.31 71 ASP B CA 1
ATOM 1341 C C . ASP B 1 71 ? -7.883 22.531 9.438 1 54.31 71 ASP B C 1
ATOM 1343 O O . ASP B 1 71 ? -8.984 22.766 9.938 1 54.31 71 ASP B O 1
ATOM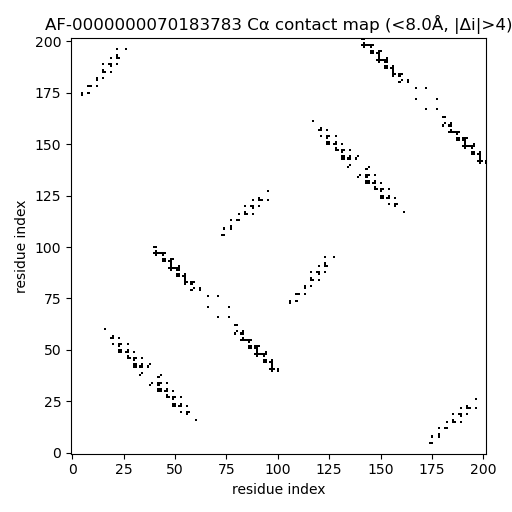 1347 N N . THR B 1 72 ? -7.488 21.375 9.039 1 60.44 72 THR B N 1
ATOM 1348 C CA . THR B 1 72 ? -8.508 20.359 9.289 1 60.44 72 THR B CA 1
ATOM 1349 C C . THR B 1 72 ? -8.461 19.875 10.734 1 60.44 72 THR B C 1
ATOM 1351 O O . THR B 1 72 ? -7.383 19.766 11.32 1 60.44 72 THR B O 1
ATOM 1354 N N . VAL B 1 73 ? -9.602 19.875 11.375 1 69.75 73 VAL B N 1
ATOM 1355 C CA . VAL B 1 73 ? -9.781 19.375 12.727 1 69.75 73 VAL B CA 1
ATOM 1356 C C . VAL B 1 73 ? -9.102 18.016 12.867 1 69.75 73 VAL B C 1
ATOM 1358 O O . VAL B 1 73 ? -9.117 17.203 11.93 1 69.75 73 VAL B O 1
ATOM 1361 N N . GLU B 1 74 ? -8.383 17.875 13.805 1 72.56 74 GLU B N 1
ATOM 1362 C CA . GLU B 1 74 ? -7.566 16.703 14.078 1 72.56 74 GLU B CA 1
ATOM 1363 C C . GLU B 1 74 ? -8.367 15.422 13.898 1 72.56 74 GLU B C 1
ATOM 1365 O O . GLU B 1 74 ? -7.883 14.453 13.312 1 72.56 74 GLU B O 1
ATOM 1370 N N . ILE B 1 75 ? -9.633 15.438 14.367 1 74.5 75 ILE B N 1
ATOM 1371 C CA . ILE B 1 75 ? -10.469 14.242 14.32 1 74.5 75 ILE B CA 1
ATOM 1372 C C . ILE B 1 75 ? -10.766 13.875 12.867 1 74.5 75 ILE B C 1
ATOM 1374 O O . ILE B 1 75 ? -10.836 12.695 12.523 1 74.5 75 ILE B O 1
ATOM 1378 N N . VAL B 1 76 ? -10.938 14.875 12.078 1 75.06 76 VAL B N 1
ATOM 1379 C CA . VAL B 1 76 ? -11.234 14.648 10.664 1 75.06 76 VAL B CA 1
ATOM 1380 C C . VAL B 1 76 ? -10.016 14.031 9.977 1 75.06 76 VAL B C 1
ATOM 1382 O O . VAL B 1 76 ? -10.148 13.117 9.164 1 75.06 76 VAL B O 1
ATOM 1385 N N . ARG B 1 77 ? -8.859 14.461 10.383 1 76.12 77 ARG B N 1
ATOM 1386 C CA . ARG B 1 77 ? -7.617 13.922 9.836 1 76.12 77 ARG B CA 1
ATOM 1387 C C . ARG B 1 77 ? -7.445 12.453 10.203 1 76.12 77 ARG B C 1
ATOM 1389 O O . ARG B 1 77 ? -7.047 11.641 9.367 1 76.12 77 ARG B O 1
ATOM 1396 N N . ILE B 1 78 ? -7.781 12.141 11.359 1 76.38 78 ILE B N 1
ATOM 1397 C CA . ILE B 1 78 ? -7.66 10.773 11.859 1 76.38 78 ILE B CA 1
ATOM 1398 C C . ILE B 1 78 ? -8.656 9.875 11.125 1 76.38 78 ILE B C 1
ATOM 1400 O O . ILE B 1 78 ? -8.32 8.75 10.75 1 76.38 78 ILE B O 1
ATOM 1404 N N . PHE B 1 79 ? -9.812 10.367 10.93 1 79.56 79 PHE B N 1
ATOM 1405 C CA . PHE B 1 79 ? -10.844 9.609 10.234 1 79.56 79 PHE B CA 1
ATOM 1406 C C . PHE B 1 79 ? -10.422 9.305 8.805 1 79.56 79 PHE B C 1
ATOM 1408 O O . PHE B 1 79 ? -10.586 8.18 8.328 1 79.56 79 PHE B O 1
ATOM 1415 N N . PHE B 1 80 ? -9.859 10.227 8.18 1 76.62 80 PHE B N 1
ATOM 1416 C CA . PHE B 1 80 ? -9.414 10.047 6.805 1 76.62 80 PHE B CA 1
ATOM 1417 C C . PHE B 1 80 ? -8.25 9.062 6.738 1 76.62 80 PHE B C 1
ATOM 1419 O O . PHE B 1 80 ? -8.195 8.211 5.848 1 76.62 80 PHE B O 1
ATOM 1426 N N . GLN B 1 81 ? -7.359 9.188 7.684 1 79.06 81 GLN B N 1
ATOM 1427 C CA . GLN B 1 81 ? -6.223 8.273 7.734 1 79.06 81 GLN B CA 1
ATOM 1428 C C . GLN B 1 81 ? -6.676 6.84 7.98 1 79.06 81 GLN B C 1
ATOM 1430 O O . GLN B 1 81 ? -6.133 5.902 7.391 1 79.06 81 GLN B O 1
ATOM 1435 N N . ALA B 1 82 ? -7.621 6.738 8.844 1 82.56 82 ALA B N 1
ATOM 1436 C CA . ALA B 1 82 ? -8.188 5.418 9.102 1 82.56 82 ALA B CA 1
ATOM 1437 C C . ALA B 1 82 ? -8.844 4.852 7.848 1 82.56 82 ALA B C 1
ATOM 1439 O O . ALA B 1 82 ? -8.664 3.678 7.52 1 82.56 82 ALA B O 1
ATOM 1440 N N . SER B 1 83 ? -9.531 5.691 7.16 1 83.88 83 SER B N 1
ATOM 1441 C CA . SER B 1 83 ? -10.234 5.285 5.945 1 83.88 83 SER B CA 1
ATOM 1442 C C . SER B 1 83 ? -9.25 4.832 4.871 1 83.88 83 SER B C 1
ATOM 1444 O O . SER B 1 83 ? -9.594 4.004 4.023 1 83.88 83 SER B O 1
ATOM 1446 N N . GLU B 1 84 ? -8.102 5.277 4.953 1 85.44 84 GLU B N 1
ATOM 1447 C CA . GLU B 1 84 ? -7.051 4.887 4.016 1 85.44 84 GLU B CA 1
ATOM 1448 C C . GLU B 1 84 ? -6.398 3.574 4.441 1 85.44 84 GLU B C 1
ATOM 1450 O O . GLU B 1 84 ? -6.105 2.719 3.602 1 85.44 84 GLU B 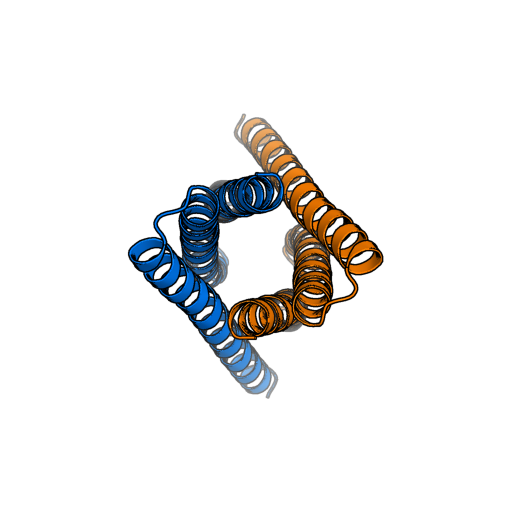O 1
ATOM 1455 N N . THR B 1 85 ? -6.297 3.379 5.691 1 90.94 85 THR B N 1
ATOM 1456 C CA . THR B 1 85 ? -5.531 2.26 6.23 1 90.94 85 THR B CA 1
ATOM 1457 C C . THR B 1 85 ? -6.352 0.974 6.188 1 90.94 85 THR B C 1
ATOM 1459 O O . THR B 1 85 ? -5.816 -0.099 5.902 1 90.94 85 THR B O 1
ATOM 1462 N N . VAL B 1 86 ? -7.664 1.047 6.379 1 92.88 86 VAL B N 1
ATOM 1463 C CA . VAL B 1 86 ? -8.539 -0.112 6.484 1 92.88 86 VAL B CA 1
ATOM 1464 C C . VAL B 1 86 ? -8.547 -0.877 5.164 1 92.88 86 VAL B C 1
ATOM 1466 O O . VAL B 1 86 ? -8.328 -2.09 5.141 1 92.88 86 VAL B O 1
ATOM 1469 N N . PRO B 1 87 ? -8.734 -0.213 4.117 1 93.38 87 PRO B N 1
ATOM 1470 C CA . PRO B 1 87 ? -8.695 -0.936 2.846 1 93.38 87 PRO B CA 1
ATOM 1471 C C . PRO B 1 87 ? -7.367 -1.645 2.609 1 93.38 87 PRO B C 1
ATOM 1473 O O . PRO B 1 87 ? -7.34 -2.744 2.051 1 93.38 87 PRO B O 1
ATOM 1476 N N . PHE B 1 88 ? -6.293 -1.046 3.057 1 94.94 88 PHE B N 1
ATOM 1477 C CA . PHE B 1 88 ? -4.992 -1.681 2.889 1 94.94 88 PHE B CA 1
ATOM 1478 C C . PHE B 1 88 ? -4.898 -2.955 3.719 1 94.94 88 PHE B C 1
ATOM 1480 O O . PHE B 1 88 ? -4.371 -3.969 3.254 1 94.94 88 PHE B O 1
ATOM 1487 N N . ILE B 1 89 ? -5.441 -2.904 4.844 1 96 89 ILE B N 1
ATOM 1488 C CA . ILE B 1 89 ? -5.418 -4.062 5.73 1 96 89 ILE B CA 1
ATOM 1489 C C . ILE B 1 89 ? -6.207 -5.207 5.105 1 96 89 ILE B C 1
ATOM 1491 O O . ILE B 1 89 ? -5.715 -6.336 5.023 1 96 89 ILE B O 1
ATOM 1495 N N . VAL B 1 90 ? -7.348 -4.914 4.652 1 95.75 90 VAL B N 1
ATOM 1496 C CA . VAL B 1 90 ? -8.18 -5.926 4.004 1 95.75 90 VAL B CA 1
ATOM 1497 C C . VAL B 1 90 ? -7.469 -6.465 2.766 1 95.75 90 VAL B C 1
ATOM 1499 O O . VAL B 1 90 ? -7.43 -7.676 2.545 1 95.75 90 VAL B O 1
ATOM 1502 N N . GLY B 1 91 ? -6.938 -5.539 2.008 1 95.56 91 GLY B N 1
ATOM 1503 C CA . GLY B 1 91 ? -6.238 -5.945 0.8 1 95.56 91 GLY B CA 1
ATOM 1504 C C . GLY B 1 91 ? -5.074 -6.875 1.071 1 95.56 91 GLY B C 1
ATOM 1505 O O . GLY B 1 91 ? -4.961 -7.938 0.451 1 95.56 91 GLY B O 1
ATOM 1506 N N . PHE B 1 92 ? -4.242 -6.562 2.051 1 95.31 92 PHE B N 1
ATOM 1507 C CA . PHE B 1 92 ? -3.084 -7.391 2.373 1 95.31 92 PHE B CA 1
ATOM 1508 C C . PHE B 1 92 ? -3.521 -8.711 2.988 1 95.31 92 PHE B C 1
ATOM 1510 O O . PHE B 1 92 ? -2.887 -9.75 2.764 1 95.31 92 PHE B O 1
ATOM 1517 N N . ALA B 1 93 ? -4.594 -8.719 3.771 1 95 93 ALA B N 1
ATOM 1518 C CA . ALA B 1 93 ? -5.121 -9.961 4.332 1 95 93 ALA B CA 1
ATOM 1519 C C . ALA B 1 93 ? -5.609 -10.898 3.232 1 95 93 ALA B C 1
ATOM 1521 O O . ALA B 1 93 ? -5.359 -12.102 3.283 1 95 93 ALA B O 1
ATOM 1522 N N . MET B 1 94 ? -6.23 -10.344 2.281 1 94 94 MET B N 1
ATOM 1523 C CA . MET B 1 94 ? -6.73 -11.141 1.168 1 94 94 MET B CA 1
ATOM 1524 C C . MET B 1 94 ? -5.578 -11.695 0.338 1 94 94 MET B C 1
ATOM 1526 O O . MET B 1 94 ? -5.664 -12.812 -0.184 1 94 94 MET B O 1
ATOM 1530 N N . LEU B 1 95 ? -4.492 -10.977 0.176 1 93.19 95 LEU B N 1
ATOM 1531 C CA . LEU B 1 95 ? -3.316 -11.469 -0.531 1 93.19 95 LEU B CA 1
ATOM 1532 C C . LEU B 1 95 ? -2.656 -12.609 0.241 1 93.19 95 LEU B C 1
ATOM 1534 O O . LEU B 1 95 ? -2.139 -13.555 -0.359 1 93.19 95 LEU B O 1
ATOM 1538 N N . TYR B 1 96 ? -2.766 -12.367 1.535 1 91.25 96 TYR B N 1
ATOM 1539 C CA . TYR B 1 96 ? -2.26 -13.445 2.385 1 91.25 96 TYR B CA 1
ATOM 1540 C C . TYR B 1 96 ? -3.021 -14.742 2.137 1 91.25 96 TYR B C 1
ATOM 1542 O O . TYR B 1 96 ? -2.416 -15.797 1.954 1 91.25 96 TYR B O 1
ATOM 1550 N N . LEU B 1 97 ? -4.309 -14.664 2.016 1 89 97 LEU B N 1
ATOM 1551 C CA . LEU B 1 97 ? -5.168 -15.82 1.772 1 89 97 LEU B CA 1
ATOM 1552 C C . LEU B 1 97 ? -4.93 -16.391 0.379 1 89 97 LEU B C 1
ATOM 1554 O O . LEU B 1 97 ? -4.992 -17.609 0.184 1 89 97 LEU B O 1
ATOM 1558 N N . SER B 1 98 ? -4.621 -15.523 -0.507 1 88.12 98 SER B N 1
ATOM 1559 C CA . SER B 1 98 ? -4.375 -15.969 -1.876 1 88.12 98 SER B CA 1
ATOM 1560 C C . SER B 1 98 ? -3.137 -16.859 -1.959 1 88.12 98 SER B C 1
ATOM 1562 O O . SER B 1 98 ? -3.061 -17.75 -2.807 1 88.12 98 SER B O 1
ATOM 1564 N N . LEU B 1 99 ? -2.09 -16.641 -1.136 1 82.69 99 LEU B N 1
ATOM 1565 C CA . LEU B 1 99 ? -0.839 -17.391 -1.164 1 82.69 99 LEU B CA 1
ATOM 1566 C C . LEU B 1 99 ? -0.947 -18.656 -0.323 1 82.69 99 LEU B C 1
ATOM 1568 O O . LEU B 1 99 ? -0.243 -19.641 -0.576 1 82.69 99 LEU B O 1
ATOM 1572 N N . TYR B 1 100 ? -1.758 -18.531 0.695 1 77.44 100 TYR B N 1
ATOM 1573 C CA . TYR B 1 100 ? -1.879 -19.688 1.589 1 77.44 100 TYR B CA 1
ATOM 1574 C C . TYR B 1 100 ? -2.789 -20.75 0.99 1 77.44 100 TYR B C 1
ATOM 1576 O O . TYR B 1 100 ? -2.676 -21.938 1.323 1 77.44 100 TYR B O 1
ATOM 1584 N N . ARG B 1 101 ? -3.658 -20.469 0.057 1 63.47 101 ARG B N 1
ATOM 1585 C CA . ARG B 1 101 ? -4.531 -21.484 -0.527 1 63.47 101 ARG B CA 1
ATOM 1586 C C . ARG B 1 101 ? -3.932 -22.047 -1.808 1 63.47 101 ARG B C 1
ATOM 1588 O O . ARG B 1 101 ? -3.244 -21.344 -2.547 1 63.47 101 ARG B O 1
#

Solvent-accessible surface area (backbone atoms only — not comparable to full-atom values): 9815 Å² total; per-residue (Å²): 117,75,62,55,55,47,51,50,51,50,50,54,43,53,48,50,51,49,49,38,40,49,47,32,43,48,48,20,51,52,28,43,52,51,18,73,73,66,64,41,69,39,34,45,28,37,20,53,9,29,44,28,33,28,51,13,45,52,44,45,53,49,41,58,64,48,60,64,42,84,78,60,54,67,67,59,52,50,52,49,51,43,61,20,49,51,31,36,38,52,9,48,53,26,39,48,51,22,70,74,94,118,75,61,56,56,47,52,51,51,49,50,53,45,53,50,51,51,48,50,39,39,48,48,33,44,48,48,19,52,51,28,43,54,51,18,73,71,66,66,41,70,38,34,46,28,36,21,53,9,30,44,28,32,28,50,14,46,52,43,44,54,50,42,58,64,47,61,65,42,82,79,59,53,67,67,60,53,50,50,50,51,43,61,20,47,52,31,36,39,54,8,48,51,28,40,49,51,22,70,73,94

Sequence (202 aa):
MPDLTIWAARGVLILLRLVLFGLSLGLTVISFQAYQSQQTERLQYAFIGFAFISMGVAVSNVVAQIGWVADTVEIVRIFFQASETVPFIVGFAMLYLSLYRMPDLTIWAARGVLILLRLVLFGLSLGLTVISFQAYQSQQTERLQYAFIGFAFISMGVAVSNVVAQIGWVADTVEIVRIFFQASETVPFIVGFAMLYLSLYR

Organism: NCBI:txid2841257